Protein AF-A0A2E3QDM9-F1 (afdb_monomer)

Foldseek 3Di:
DDDDDDDDDPDDDDPDPCDPPPPVDLPDPPLDLAADDPVVLVVCVVVVNLLVVLVSSVVSLLSVQCSVPNPLLNVLLVVVCVVVVCPDSPHSDGGGPVRSVVSSVSSVVSSVLVVLLVVLLCVCLPFLVSQCVDVLSLVLLLVCCVVQHPNLVVVLLVLLCCLLVVVDQDQDLVSLVSLLVSVCSVPVVPPDPPDPPDPCCCVRLHSCLVPQCDPVLVVQLVVLSVQLVVCSVDNDSVSNNVSSVSNSVSSNVSSRSSRVSSSVVCVPPPSSSVSSSVVSVVVSVVVVVVVVCVVVVVD

Solvent-accessible surface area (backbone atoms only — not comparable to full-atom values): 16894 Å² total; per-residue (Å²): 141,80,81,88,81,89,81,89,78,84,81,73,83,73,89,74,81,82,66,82,79,79,77,85,76,73,84,65,91,77,53,67,58,69,44,48,57,70,72,59,48,53,50,26,55,76,69,66,45,24,40,66,51,22,55,50,41,48,52,27,39,49,52,33,36,32,72,75,50,34,71,58,23,34,52,31,40,49,57,52,31,53,77,68,55,58,71,48,94,84,29,55,69,72,50,29,54,65,54,53,47,50,50,50,54,50,17,52,51,47,29,52,51,53,51,52,38,51,50,42,40,48,53,56,66,68,42,47,67,56,24,64,74,32,67,66,42,33,50,38,47,50,53,51,38,60,74,66,34,60,61,64,60,54,54,45,50,58,61,48,43,43,46,59,73,58,80,47,73,63,84,47,76,64,46,52,48,50,54,51,49,56,54,43,69,68,54,66,80,64,69,79,78,69,93,79,79,64,91,59,47,84,70,34,59,53,50,43,54,65,63,64,52,42,70,66,58,53,52,54,44,53,53,29,52,51,47,28,53,52,18,68,74,76,43,54,73,64,48,32,42,52,28,45,51,54,34,40,56,45,48,45,52,48,50,50,54,49,28,52,52,49,42,68,69,41,61,80,34,68,66,40,44,52,37,42,50,53,51,27,51,52,51,52,53,50,51,54,51,51,52,51,35,45,78,67,68,75,94

Structure (mmCIF, N/CA/C/O backbone):
data_AF-A0A2E3QDM9-F1
#
_entry.id   AF-A0A2E3QDM9-F1
#
loop_
_atom_site.group_PDB
_atom_site.id
_atom_site.type_symbol
_atom_site.label_atom_id
_atom_site.label_alt_id
_atom_site.label_comp_id
_atom_site.label_asym_id
_atom_site.label_entity_id
_atom_site.label_seq_id
_atom_site.pdbx_PDB_ins_code
_atom_site.Cartn_x
_atom_site.Cartn_y
_atom_site.Cartn_z
_atom_site.occupancy
_atom_site.B_iso_or_equiv
_atom_site.auth_seq_id
_atom_site.auth_comp_id
_atom_site.auth_asym_id
_atom_site.auth_atom_id
_atom_site.pdbx_PDB_model_num
ATOM 1 N N . MET A 1 1 ? -3.296 56.026 27.002 1.00 40.88 1 MET A N 1
ATOM 2 C CA . MET A 1 1 ? -3.094 54.686 26.414 1.00 40.88 1 MET A CA 1
ATOM 3 C C . MET A 1 1 ? -4.195 54.493 25.391 1.00 40.88 1 MET A C 1
ATOM 5 O O . MET A 1 1 ? -5.350 54.401 25.776 1.00 40.88 1 MET A O 1
ATOM 9 N N . VAL A 1 2 ? -3.858 54.633 24.111 1.00 29.55 2 VAL A N 1
ATOM 10 C CA . VAL A 1 2 ? -4.807 54.770 22.997 1.00 29.55 2 VAL A CA 1
ATOM 11 C C . VAL A 1 2 ? -4.660 53.561 22.074 1.00 29.55 2 VAL A C 1
ATOM 13 O O . VAL A 1 2 ? -3.554 53.306 21.617 1.00 29.55 2 VAL A O 1
ATOM 16 N N . GLY A 1 3 ? -5.780 52.872 21.830 1.00 24.97 3 GLY A N 1
ATOM 17 C CA . GLY A 1 3 ? -6.259 52.461 20.500 1.00 24.97 3 GLY A CA 1
ATOM 18 C C . GLY A 1 3 ? -5.593 51.298 19.751 1.00 24.97 3 GLY A C 1
ATOM 19 O O . GLY A 1 3 ? -4.437 51.381 19.358 1.00 24.97 3 GLY A O 1
ATOM 20 N N . GLN A 1 4 ? -6.415 50.281 19.446 1.00 28.30 4 GLN A N 1
ATOM 21 C CA . GLN A 1 4 ? -6.320 49.336 18.311 1.00 28.30 4 GLN A CA 1
ATOM 22 C C . GLN A 1 4 ? -5.993 50.071 16.980 1.00 28.30 4 GLN A C 1
ATOM 24 O O . GLN A 1 4 ? -6.242 51.268 16.881 1.00 28.30 4 GLN A O 1
ATOM 29 N N . VAL A 1 5 ? -5.432 49.464 15.922 1.00 28.66 5 VAL A N 1
ATOM 30 C CA . VAL A 1 5 ? -6.066 48.514 14.977 1.00 28.66 5 VAL A CA 1
ATOM 31 C C . VAL A 1 5 ? -4.984 47.871 14.068 1.00 28.66 5 VAL A C 1
ATOM 33 O O . VAL A 1 5 ? -4.198 48.580 13.457 1.00 28.66 5 VAL A O 1
ATOM 36 N N . ASN A 1 6 ? -5.006 46.533 13.987 1.00 28.91 6 ASN A N 1
ATOM 37 C CA . ASN A 1 6 ? -4.820 45.628 12.830 1.00 28.91 6 ASN A CA 1
ATOM 38 C C . ASN A 1 6 ? -3.683 45.835 11.791 1.00 28.91 6 ASN A C 1
ATOM 40 O O . ASN A 1 6 ? -3.701 46.788 11.020 1.00 28.91 6 ASN A O 1
ATOM 44 N N . ALA A 1 7 ? -2.833 44.810 11.630 1.00 28.14 7 ALA A N 1
ATOM 45 C CA . ALA A 1 7 ? -2.290 44.395 10.329 1.00 28.14 7 ALA A CA 1
ATOM 46 C C . ALA A 1 7 ? -1.854 42.917 10.373 1.00 28.14 7 ALA A C 1
ATOM 48 O O . ALA A 1 7 ? -0.820 42.563 10.938 1.00 28.14 7 ALA A O 1
ATOM 49 N N . ASN A 1 8 ? -2.673 42.066 9.753 1.00 29.08 8 ASN A N 1
ATOM 50 C CA . ASN A 1 8 ? -2.328 40.713 9.330 1.00 29.08 8 ASN A CA 1
ATOM 51 C C . ASN A 1 8 ? -1.064 40.725 8.458 1.00 29.08 8 ASN A C 1
ATOM 53 O O . ASN A 1 8 ? -1.023 41.409 7.438 1.00 29.08 8 ASN A O 1
ATOM 57 N N . GLY A 1 9 ? -0.082 39.902 8.818 1.00 26.56 9 GLY A N 1
ATOM 58 C CA . GLY A 1 9 ? 1.083 39.578 7.997 1.00 26.56 9 GLY A CA 1
ATOM 59 C C . GLY A 1 9 ? 1.253 38.067 7.916 1.00 26.56 9 GLY A C 1
ATOM 60 O O . GLY A 1 9 ? 2.224 37.524 8.434 1.00 26.56 9 GLY A O 1
ATOM 61 N N . VAL A 1 10 ? 0.272 37.380 7.324 1.00 28.83 10 VAL A N 1
ATOM 62 C CA . VAL A 1 10 ? 0.405 35.970 6.943 1.00 28.83 10 VAL A CA 1
ATOM 63 C C . VAL A 1 10 ? 1.426 35.915 5.812 1.00 28.83 10 VAL A C 1
ATOM 65 O O . VAL A 1 10 ? 1.156 36.339 4.691 1.00 28.83 10 VAL A O 1
ATOM 68 N N . ASN A 1 11 ? 2.621 35.437 6.135 1.00 29.09 11 ASN A N 1
ATOM 69 C CA . ASN A 1 11 ? 3.668 35.164 5.167 1.00 29.09 11 ASN A CA 1
ATOM 70 C C . ASN A 1 11 ? 3.272 33.883 4.417 1.00 29.09 11 ASN A C 1
ATOM 72 O O . ASN A 1 11 ? 3.413 32.778 4.938 1.00 29.09 11 ASN A O 1
ATOM 76 N N . ALA A 1 12 ? 2.695 34.034 3.226 1.00 29.27 12 ALA A N 1
ATOM 77 C CA . ALA A 1 12 ? 2.452 32.926 2.314 1.00 29.27 12 ALA A CA 1
ATOM 78 C C . ALA A 1 12 ? 3.804 32.374 1.821 1.00 29.27 12 ALA A C 1
ATOM 80 O O . ALA A 1 12 ? 4.608 33.158 1.309 1.00 29.27 12 ALA A O 1
ATOM 81 N N . PRO A 1 13 ? 4.087 31.061 1.910 1.00 31.17 13 PRO A N 1
ATOM 82 C CA . PRO A 1 13 ? 5.172 30.494 1.133 1.00 31.17 13 PRO A CA 1
ATOM 83 C C . PRO A 1 13 ? 4.745 30.517 -0.334 1.00 31.17 13 PRO A C 1
ATOM 85 O O . PRO A 1 13 ? 3.739 29.923 -0.725 1.00 31.17 13 PRO A O 1
ATOM 88 N N . ALA A 1 14 ? 5.504 31.269 -1.124 1.00 29.17 14 ALA A N 1
ATOM 89 C CA . ALA A 1 14 ? 5.375 31.344 -2.564 1.00 29.17 14 ALA A CA 1
ATOM 90 C C . ALA A 1 14 ? 5.379 29.941 -3.188 1.00 29.17 14 ALA A C 1
ATOM 92 O O . ALA A 1 14 ? 6.187 29.086 -2.825 1.00 29.17 14 ALA A O 1
ATOM 93 N N . LEU A 1 15 ? 4.482 29.756 -4.157 1.00 31.81 15 LEU A N 1
ATOM 94 C CA . LEU A 1 15 ? 4.445 28.656 -5.113 1.00 31.81 15 LEU A CA 1
ATOM 95 C C . LEU A 1 15 ? 5.823 28.491 -5.772 1.00 31.81 15 LEU A C 1
ATOM 97 O O . LEU A 1 15 ? 6.148 29.152 -6.758 1.00 31.81 15 LEU A O 1
ATOM 101 N N . GLY A 1 16 ? 6.638 27.608 -5.203 1.00 25.44 16 GLY A N 1
ATOM 102 C CA . GLY A 1 16 ? 7.842 27.098 -5.832 1.00 25.44 16 GLY A CA 1
ATOM 103 C C . GLY A 1 16 ? 7.437 26.126 -6.929 1.00 25.44 16 GLY A C 1
ATOM 104 O O . GLY A 1 16 ? 7.005 25.011 -6.654 1.00 25.44 16 GLY A O 1
ATOM 105 N N . GLN A 1 17 ? 7.567 26.560 -8.180 1.00 29.53 17 GLN A N 1
ATOM 106 C CA . GLN A 1 17 ? 7.616 25.666 -9.328 1.00 29.53 17 GLN A CA 1
ATOM 107 C C . GLN A 1 17 ? 8.761 24.667 -9.116 1.00 29.53 17 GLN A C 1
ATOM 109 O O . GLN A 1 17 ? 9.927 24.999 -9.334 1.00 29.53 17 GLN A O 1
ATOM 114 N N . ASN A 1 18 ? 8.434 23.436 -8.720 1.00 30.08 18 ASN A N 1
ATOM 115 C CA . ASN A 1 18 ? 9.346 22.304 -8.838 1.00 30.08 18 ASN A CA 1
ATOM 116 C C . ASN A 1 18 ? 9.503 21.983 -10.329 1.00 30.08 18 ASN A C 1
ATOM 118 O O . ASN A 1 18 ? 8.830 21.117 -10.883 1.00 30.08 18 ASN A O 1
ATOM 122 N N . SER A 1 19 ? 10.387 22.725 -10.994 1.00 27.75 19 SER A N 1
ATOM 123 C CA . SER A 1 19 ? 11.010 22.229 -12.217 1.00 27.75 19 SER A CA 1
ATOM 124 C C . SER A 1 19 ? 11.779 20.952 -11.861 1.00 27.75 19 SER A C 1
ATOM 126 O O . SER A 1 19 ? 12.375 20.902 -10.781 1.00 27.75 19 SER A O 1
ATOM 128 N N . PRO A 1 20 ? 11.769 19.913 -12.714 1.00 30.05 20 PRO A N 1
ATOM 129 C CA . PRO A 1 20 ? 12.495 18.684 -12.433 1.00 30.05 20 PRO A CA 1
ATOM 130 C C . PRO A 1 20 ? 13.969 19.020 -12.203 1.00 30.05 20 PRO A C 1
ATOM 132 O O . PRO A 1 20 ? 14.600 19.681 -13.029 1.00 30.05 20 PRO A O 1
ATOM 135 N N . VAL A 1 21 ? 14.483 18.602 -11.047 1.00 31.80 21 VAL A N 1
ATOM 136 C CA . VAL A 1 21 ? 15.882 18.774 -10.665 1.00 31.80 21 VAL A CA 1
ATOM 137 C C . VAL A 1 21 ? 16.736 18.033 -11.690 1.00 31.80 21 VAL A C 1
ATOM 139 O O . VAL A 1 21 ? 16.737 16.803 -11.747 1.00 31.80 21 VAL A O 1
ATOM 142 N N . ASP A 1 22 ? 17.441 18.795 -12.520 1.00 33.22 22 ASP A N 1
ATOM 143 C CA . ASP A 1 22 ? 18.487 18.300 -13.406 1.00 33.22 22 ASP A CA 1
ATOM 144 C C . ASP A 1 22 ? 19.675 17.886 -12.522 1.00 33.22 22 ASP A C 1
ATOM 146 O O . ASP A 1 22 ? 20.564 18.682 -12.213 1.00 33.22 22 ASP A O 1
ATOM 150 N N . ASN A 1 23 ? 19.650 16.649 -12.018 1.00 33.12 23 ASN A N 1
ATOM 151 C CA . ASN A 1 23 ? 20.752 16.056 -11.258 1.00 33.12 23 ASN A CA 1
ATOM 152 C C . ASN A 1 23 ? 21.904 15.701 -12.214 1.00 33.12 23 AS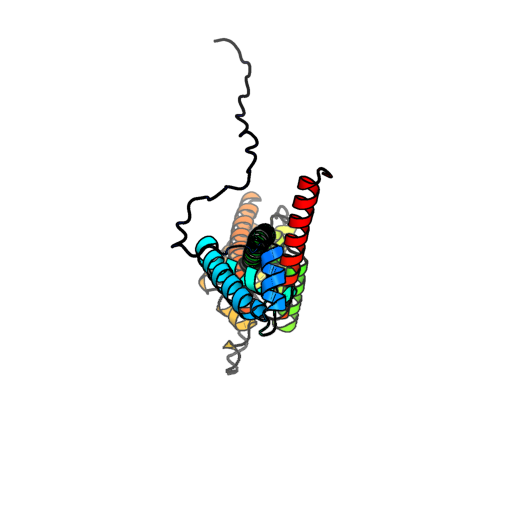N A C 1
ATOM 154 O O . ASN A 1 23 ? 22.224 14.541 -12.463 1.00 33.12 23 ASN A O 1
ATOM 158 N N . GLY A 1 24 ? 22.545 16.729 -12.762 1.00 33.06 24 GLY A N 1
ATOM 159 C CA . GLY A 1 24 ? 23.649 16.625 -13.711 1.00 33.06 24 GLY A CA 1
ATOM 160 C C . GLY A 1 24 ? 25.008 16.266 -13.103 1.00 33.06 24 GLY A C 1
ATOM 161 O O . GLY A 1 24 ? 26.008 16.680 -13.671 1.00 33.06 24 GLY A O 1
ATOM 162 N N . ASN A 1 25 ? 25.087 15.547 -11.974 1.00 35.59 25 ASN A N 1
ATOM 163 C CA . ASN A 1 25 ? 26.373 15.268 -11.307 1.00 35.59 25 ASN A CA 1
ATOM 164 C C . ASN A 1 25 ? 26.489 13.881 -10.637 1.00 35.59 25 ASN A C 1
ATOM 166 O O . ASN A 1 25 ? 27.236 13.716 -9.674 1.00 35.59 25 ASN A O 1
ATOM 170 N N . ALA A 1 26 ? 25.822 12.851 -11.164 1.00 41.66 26 ALA A N 1
ATOM 171 C CA . ALA A 1 26 ? 26.287 11.484 -10.924 1.00 41.66 26 ALA A CA 1
ATOM 172 C C . ALA A 1 26 ? 27.510 11.233 -11.824 1.00 41.66 26 ALA A C 1
ATOM 174 O O . ALA A 1 26 ? 27.392 11.245 -13.052 1.00 41.66 26 ALA A O 1
ATOM 175 N N . GLN A 1 27 ? 28.697 11.056 -11.235 1.00 37.06 27 GLN A N 1
ATOM 176 C CA . GLN A 1 27 ? 29.892 10.617 -11.961 1.00 37.06 27 GLN A CA 1
ATOM 177 C C . GLN A 1 27 ? 29.623 9.230 -12.565 1.00 37.06 27 GLN A C 1
ATOM 179 O O . GLN A 1 27 ? 29.787 8.207 -11.913 1.00 37.06 27 GLN A O 1
ATOM 184 N N . ASN A 1 28 ? 29.181 9.194 -13.823 1.00 46.12 28 ASN A N 1
ATOM 185 C CA . ASN A 1 28 ? 29.247 7.994 -14.648 1.00 46.12 28 ASN A CA 1
ATOM 186 C C . ASN A 1 28 ? 30.730 7.715 -14.918 1.00 46.12 28 ASN A C 1
ATOM 188 O O . ASN A 1 28 ? 31.380 8.533 -15.571 1.00 46.12 28 ASN A O 1
ATOM 192 N N . ASP A 1 29 ? 31.245 6.565 -14.479 1.00 46.66 29 ASP A N 1
ATOM 193 C CA . ASP A 1 29 ? 32.607 6.063 -14.745 1.00 46.66 29 ASP A CA 1
ATOM 194 C C . ASP A 1 29 ? 32.846 5.726 -16.240 1.00 46.66 29 ASP A C 1
ATOM 196 O O . ASP A 1 29 ? 33.307 4.652 -16.618 1.00 46.66 29 ASP A O 1
ATOM 200 N N . GLY A 1 30 ? 32.488 6.635 -17.150 1.00 49.31 30 GLY A N 1
ATOM 201 C CA . GLY A 1 30 ? 32.723 6.534 -18.590 1.00 49.31 30 GLY A CA 1
ATOM 202 C C . GLY A 1 30 ? 31.745 5.649 -19.373 1.00 49.31 30 GLY A C 1
ATOM 203 O O . GLY A 1 30 ? 31.789 5.665 -20.607 1.00 49.31 30 GLY A O 1
ATOM 204 N N . ILE A 1 31 ? 30.832 4.920 -18.721 1.00 58.00 31 ILE A N 1
ATOM 205 C CA . ILE A 1 31 ? 29.841 4.074 -19.407 1.00 58.00 31 ILE A CA 1
ATOM 206 C C . ILE A 1 31 ? 28.621 4.917 -19.800 1.00 58.00 31 ILE A C 1
ATOM 208 O O . ILE A 1 31 ? 27.646 5.026 -19.066 1.00 58.00 31 ILE A O 1
ATOM 212 N N . ILE A 1 32 ? 28.685 5.535 -20.981 1.00 71.75 32 ILE A N 1
ATOM 213 C CA . ILE A 1 32 ? 27.566 6.280 -21.574 1.00 71.75 32 ILE A CA 1
ATOM 214 C C . ILE A 1 32 ? 26.995 5.463 -22.732 1.00 71.75 32 ILE A C 1
ATOM 216 O O . ILE A 1 32 ? 27.704 5.163 -23.699 1.00 71.75 32 ILE A O 1
ATOM 220 N N . ALA A 1 33 ? 25.701 5.149 -22.680 1.00 76.62 33 ALA A N 1
ATOM 221 C CA . ALA A 1 33 ? 24.991 4.569 -23.810 1.00 76.62 33 ALA A CA 1
ATOM 222 C C . ALA A 1 33 ? 24.957 5.580 -24.968 1.00 76.62 33 ALA A C 1
ATOM 224 O O . ALA A 1 33 ? 24.291 6.616 -24.911 1.00 76.62 33 ALA A O 1
ATOM 225 N N . LYS A 1 34 ? 25.717 5.299 -26.033 1.00 83.44 34 LYS A N 1
ATOM 226 C CA . LYS A 1 34 ? 25.802 6.165 -27.214 1.00 83.44 34 LYS A CA 1
ATOM 227 C C . LYS A 1 34 ? 24.805 5.726 -28.276 1.00 83.44 34 LYS A C 1
ATOM 229 O O . LYS A 1 34 ? 24.763 4.561 -28.673 1.00 83.44 34 LYS A O 1
ATOM 234 N N . GLY A 1 35 ? 24.035 6.690 -28.766 1.00 82.75 35 GLY A N 1
ATOM 235 C CA . GLY A 1 35 ? 23.125 6.491 -29.881 1.00 82.75 35 GLY A CA 1
ATOM 236 C C . GLY A 1 35 ? 23.852 6.365 -31.216 1.00 82.75 35 GLY A C 1
ATOM 237 O O . GLY A 1 35 ? 24.987 6.819 -31.381 1.00 82.75 35 GLY A O 1
ATOM 238 N N . ILE A 1 36 ? 23.176 5.765 -32.191 1.00 86.62 36 ILE A N 1
ATOM 239 C CA . ILE A 1 36 ? 23.700 5.540 -33.538 1.00 86.62 36 ILE A CA 1
ATOM 240 C C . ILE A 1 36 ? 22.876 6.340 -34.548 1.00 86.62 36 ILE A C 1
ATOM 242 O O . ILE A 1 36 ? 21.646 6.273 -34.564 1.00 86.62 36 ILE A O 1
ATOM 246 N N . GLY A 1 37 ? 23.564 7.101 -35.403 1.00 85.12 37 GLY A N 1
A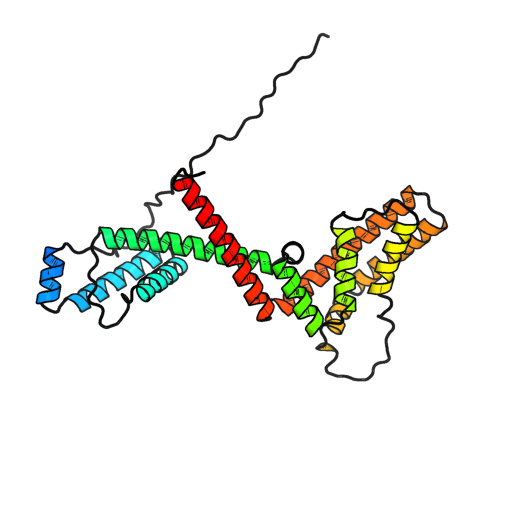TOM 247 C CA . GLY A 1 37 ? 22.945 7.846 -36.500 1.00 85.12 37 GLY A CA 1
ATOM 248 C C . GLY A 1 37 ? 22.417 6.933 -37.612 1.00 85.12 37 GLY A C 1
ATOM 249 O O . GLY A 1 37 ? 22.916 5.827 -37.814 1.00 85.12 37 GLY A O 1
ATOM 250 N N . VAL A 1 38 ? 21.430 7.418 -38.369 1.00 84.12 38 VAL A N 1
ATOM 251 C CA . VAL A 1 38 ? 20.659 6.633 -39.355 1.00 84.12 38 VAL A CA 1
ATOM 252 C C . VAL A 1 38 ? 21.544 5.902 -40.374 1.00 84.12 38 VAL A C 1
ATOM 254 O O . VAL A 1 38 ? 21.375 4.703 -40.572 1.00 84.12 38 VAL A O 1
ATOM 257 N N . MET A 1 39 ? 22.548 6.571 -40.951 1.00 83.25 39 MET A N 1
ATOM 258 C CA . MET A 1 39 ? 23.449 5.953 -41.940 1.00 83.25 39 MET A CA 1
ATOM 259 C C . MET A 1 39 ? 24.241 4.772 -41.361 1.00 83.25 39 MET A C 1
ATOM 261 O O . MET A 1 39 ? 24.382 3.732 -42.001 1.00 83.25 39 MET A O 1
ATOM 265 N N . LYS A 1 40 ? 24.709 4.896 -40.113 1.00 86.62 40 LYS A N 1
ATOM 266 C CA . LYS A 1 40 ? 25.415 3.812 -39.420 1.00 86.62 40 LYS A CA 1
ATOM 267 C C . LYS A 1 40 ? 24.457 2.682 -39.036 1.00 86.62 40 LYS A C 1
ATOM 269 O O . LYS A 1 40 ? 24.859 1.526 -39.107 1.00 86.62 40 LYS A O 1
ATOM 274 N N . LYS A 1 41 ? 23.193 2.982 -38.702 1.00 87.38 41 LYS A N 1
ATOM 275 C CA . LYS A 1 41 ? 22.172 1.943 -38.482 1.00 87.38 41 LYS A CA 1
ATOM 276 C C . LYS A 1 41 ? 21.969 1.095 -39.739 1.00 87.38 41 LYS A C 1
ATOM 278 O O . LYS A 1 41 ? 22.006 -0.126 -39.638 1.00 87.38 41 LYS A O 1
ATOM 283 N N . ILE A 1 42 ? 21.811 1.728 -40.904 1.00 84.38 42 ILE A N 1
ATOM 284 C CA . ILE A 1 42 ? 21.627 1.031 -42.190 1.00 84.38 42 ILE A CA 1
ATOM 285 C C . ILE A 1 42 ? 22.839 0.144 -42.496 1.00 84.38 42 ILE A C 1
ATOM 287 O O . ILE A 1 42 ? 22.680 -1.042 -42.769 1.00 84.38 42 ILE A O 1
ATOM 291 N N . PHE A 1 43 ? 24.052 0.688 -42.369 1.00 89.62 43 PHE A N 1
ATOM 292 C CA . PHE A 1 43 ? 25.279 -0.080 -42.584 1.00 89.62 43 PHE A CA 1
ATOM 293 C C . PHE A 1 43 ? 25.383 -1.308 -41.664 1.00 89.62 43 PHE A C 1
ATOM 295 O O . PHE A 1 43 ? 25.761 -2.389 -42.112 1.00 89.62 43 PHE A O 1
ATOM 302 N N . LEU A 1 44 ? 25.030 -1.172 -40.383 1.00 90.06 44 LEU A N 1
ATOM 303 C CA . LEU A 1 44 ? 25.083 -2.275 -39.417 1.00 90.06 44 LEU A CA 1
ATOM 304 C C . LEU A 1 44 ? 24.056 -3.374 -39.707 1.00 90.06 44 LEU A C 1
ATOM 306 O O . LEU A 1 44 ? 24.371 -4.546 -39.520 1.00 90.06 44 LEU A O 1
ATOM 310 N N . HIS A 1 45 ? 22.874 -3.016 -40.211 1.00 87.25 45 HIS A N 1
ATOM 311 C CA . HIS A 1 45 ? 21.890 -4.004 -40.659 1.00 87.25 45 HIS A CA 1
ATOM 312 C C . HIS A 1 45 ? 22.378 -4.752 -41.904 1.00 87.25 45 HIS A C 1
ATOM 314 O O . HIS A 1 45 ? 22.348 -5.976 -41.925 1.00 87.25 45 HIS A O 1
ATOM 320 N N . ILE A 1 46 ? 22.901 -4.038 -42.908 1.00 88.81 46 ILE A N 1
ATOM 321 C CA . ILE A 1 46 ? 23.407 -4.654 -44.149 1.00 88.81 46 ILE A CA 1
ATOM 322 C C . ILE A 1 46 ? 24.618 -5.557 -43.876 1.00 88.81 46 ILE A C 1
ATOM 324 O O . ILE A 1 46 ? 24.761 -6.608 -44.489 1.00 88.81 46 ILE A O 1
ATOM 328 N N . SER A 1 47 ? 25.493 -5.159 -42.950 1.00 90.56 47 SER A N 1
ATOM 329 C CA . SER A 1 47 ? 26.695 -5.926 -42.595 1.00 90.56 47 SER A CA 1
ATOM 330 C C . SER 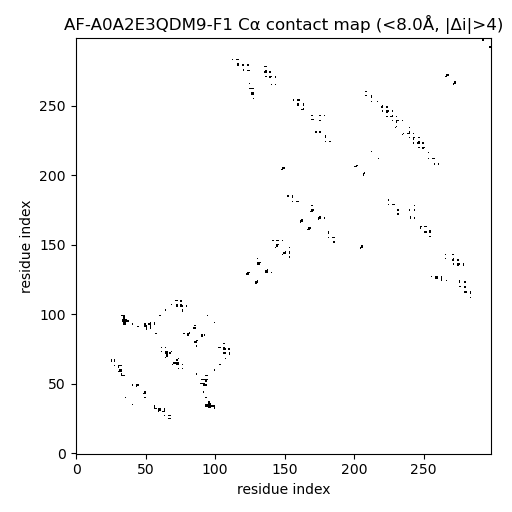A 1 47 ? 26.449 -7.066 -41.600 1.00 90.56 47 SER A C 1
ATOM 332 O O . SER A 1 47 ? 27.406 -7.748 -41.241 1.00 90.56 47 SER A O 1
ATOM 334 N N . GLY A 1 48 ? 25.212 -7.262 -41.126 1.00 88.88 48 GLY A N 1
ATOM 335 C CA . GLY A 1 48 ? 24.867 -8.303 -40.151 1.00 88.88 48 GLY A CA 1
ATOM 336 C C . GLY A 1 48 ? 25.374 -8.051 -38.724 1.00 88.88 48 GLY A C 1
ATOM 337 O O . GLY A 1 48 ? 25.238 -8.914 -37.870 1.00 88.88 48 GLY A O 1
ATOM 338 N N . LYS A 1 49 ? 25.933 -6.868 -38.435 1.00 89.94 49 LYS A N 1
ATOM 339 C CA . LYS A 1 49 ? 26.503 -6.507 -37.119 1.00 89.94 49 LYS A CA 1
ATOM 340 C C . LYS A 1 49 ? 25.506 -5.827 -36.176 1.00 89.94 49 LYS A C 1
ATOM 342 O O . LYS A 1 49 ? 25.893 -5.314 -35.128 1.00 89.94 49 LYS A O 1
ATOM 347 N N . ALA A 1 50 ? 24.236 -5.734 -36.567 1.00 87.19 50 ALA A N 1
ATOM 348 C CA . ALA A 1 50 ? 23.225 -5.015 -35.797 1.00 87.19 50 ALA A CA 1
ATOM 349 C C . ALA A 1 50 ? 22.961 -5.657 -34.424 1.00 87.19 50 ALA A C 1
ATOM 351 O O . ALA A 1 50 ? 22.830 -4.917 -33.454 1.00 87.19 50 ALA A O 1
ATOM 352 N N . ALA A 1 51 ? 22.947 -6.990 -34.332 1.00 88.12 51 ALA A N 1
ATOM 353 C CA . ALA A 1 51 ? 22.722 -7.713 -33.077 1.00 88.12 51 ALA A CA 1
ATOM 354 C C . ALA A 1 51 ? 23.844 -7.461 -32.050 1.00 88.12 51 ALA A C 1
ATOM 356 O O . ALA A 1 51 ? 23.569 -7.038 -30.930 1.00 88.12 51 ALA A O 1
ATOM 357 N N . ASP A 1 52 ? 25.114 -7.593 -32.453 1.00 88.00 52 ASP A N 1
ATOM 358 C CA . ASP A 1 52 ? 26.267 -7.340 -31.570 1.00 88.00 52 ASP A CA 1
ATOM 359 C C . ASP A 1 52 ? 26.260 -5.911 -31.011 1.00 88.00 52 ASP A C 1
ATOM 361 O O . ASP A 1 52 ? 26.507 -5.663 -29.828 1.00 88.00 52 ASP A O 1
ATOM 365 N N . VAL A 1 53 ? 25.959 -4.941 -31.878 1.00 89.25 53 VAL A N 1
ATOM 366 C CA . VAL A 1 53 ? 25.925 -3.530 -31.491 1.00 89.25 53 VAL A CA 1
ATOM 367 C C . VAL A 1 53 ? 24.706 -3.221 -30.624 1.00 89.25 53 VAL A C 1
ATOM 369 O O . VAL A 1 53 ? 24.824 -2.431 -29.688 1.00 89.25 53 VAL A O 1
ATOM 372 N N . HIS A 1 54 ? 23.560 -3.847 -30.891 1.00 90.94 54 HIS A N 1
ATOM 373 C CA . HIS A 1 54 ? 22.379 -3.772 -30.032 1.00 90.94 54 HIS A CA 1
ATOM 374 C C . HIS A 1 54 ? 22.682 -4.289 -28.622 1.00 90.94 54 HIS A C 1
ATOM 376 O O . HIS A 1 54 ? 22.477 -3.561 -27.649 1.00 90.94 54 HIS A O 1
ATOM 382 N N . ALA A 1 55 ? 23.273 -5.482 -28.507 1.00 88.88 55 ALA A N 1
ATOM 383 C CA . ALA A 1 55 ? 23.673 -6.067 -27.229 1.00 88.88 55 ALA A CA 1
ATOM 384 C C . ALA A 1 55 ? 24.617 -5.134 -26.450 1.00 88.88 55 ALA A C 1
ATOM 386 O O . ALA A 1 55 ? 24.432 -4.899 -25.253 1.00 88.88 55 ALA A O 1
ATOM 387 N N . GLN A 1 56 ? 25.578 -4.513 -27.141 1.00 89.81 56 GLN A N 1
ATOM 388 C CA . GLN A 1 56 ? 26.471 -3.531 -26.530 1.00 89.81 56 GLN A CA 1
ATOM 389 C C . GLN A 1 56 ? 25.737 -2.251 -26.087 1.00 89.81 56 GLN A C 1
ATOM 391 O O . GLN A 1 56 ? 26.006 -1.737 -24.998 1.00 89.81 56 GLN A O 1
ATOM 396 N N . GLN A 1 57 ? 24.809 -1.722 -26.897 1.00 91.00 57 GLN A N 1
ATOM 397 C CA . GLN A 1 57 ? 23.997 -0.557 -26.523 1.00 91.00 57 GLN A CA 1
ATOM 398 C C . GLN A 1 57 ? 23.146 -0.846 -25.284 1.00 91.00 57 GLN A C 1
ATOM 400 O O . GLN A 1 57 ? 23.114 -0.012 -24.379 1.00 91.00 57 GLN A O 1
ATOM 405 N N . LEU A 1 58 ? 22.513 -2.020 -25.212 1.00 91.62 58 LEU A N 1
ATOM 406 C CA . LEU A 1 58 ? 21.736 -2.434 -24.046 1.00 91.62 58 LEU A CA 1
ATOM 407 C C . LEU A 1 58 ? 22.605 -2.635 -22.810 1.00 91.62 58 LEU A C 1
ATOM 409 O O . LEU A 1 58 ? 22.227 -2.172 -21.740 1.00 91.62 58 LEU A O 1
ATOM 413 N N . SER A 1 59 ? 23.769 -3.275 -22.940 1.00 91.06 59 SER A N 1
ATOM 414 C CA . SER A 1 59 ? 24.701 -3.448 -21.821 1.00 91.06 59 SER A CA 1
ATOM 415 C C . SER A 1 59 ? 25.111 -2.097 -21.231 1.00 91.06 59 SER A C 1
ATOM 417 O O . SER A 1 59 ? 25.051 -1.899 -20.018 1.00 91.06 59 SER A O 1
ATOM 419 N N . ASN A 1 60 ? 25.463 -1.136 -22.090 1.00 90.75 60 ASN A N 1
ATOM 420 C CA . ASN A 1 60 ? 25.831 0.210 -21.657 1.00 90.75 60 ASN A CA 1
ATOM 421 C C . ASN A 1 60 ? 24.640 0.967 -21.061 1.00 90.75 60 ASN A C 1
ATOM 423 O O . ASN A 1 60 ? 24.806 1.655 -20.060 1.00 90.75 60 ASN A O 1
ATOM 427 N N . LEU A 1 61 ? 23.444 0.836 -21.644 1.00 91.06 61 LEU A N 1
ATOM 428 C CA . LEU A 1 61 ? 22.232 1.474 -21.129 1.00 91.06 61 LEU A CA 1
ATOM 429 C C . LEU A 1 61 ? 21.846 0.915 -19.758 1.00 91.06 61 LEU A C 1
ATOM 431 O O . LEU A 1 61 ? 21.574 1.695 -18.854 1.00 91.06 61 LEU A O 1
ATOM 435 N N . LYS A 1 62 ? 21.876 -0.409 -19.577 1.00 92.38 62 LYS A N 1
ATOM 436 C CA . LYS A 1 62 ? 21.615 -1.068 -18.291 1.00 92.38 62 LYS A CA 1
ATOM 437 C C . LYS A 1 62 ? 22.619 -0.627 -17.227 1.00 92.38 62 LYS A C 1
ATOM 439 O O . LYS A 1 62 ? 22.210 -0.286 -16.124 1.00 92.38 62 LYS A O 1
ATOM 444 N N . ALA A 1 63 ? 23.911 -0.586 -17.560 1.00 90.19 63 ALA A N 1
ATOM 445 C CA . ALA A 1 63 ? 24.948 -0.110 -16.647 1.00 90.19 63 ALA A CA 1
ATOM 446 C C . ALA A 1 63 ? 24.755 1.369 -16.278 1.00 90.19 63 ALA A C 1
ATOM 448 O O . ALA A 1 63 ? 24.801 1.722 -15.105 1.00 90.19 63 ALA A O 1
ATOM 449 N N . GLN A 1 64 ? 24.466 2.218 -17.265 1.00 90.56 64 GLN A N 1
ATOM 450 C CA . GLN A 1 64 ? 24.210 3.636 -17.040 1.00 90.56 64 GLN A CA 1
ATOM 451 C C . GLN A 1 64 ? 22.970 3.861 -16.164 1.00 90.56 64 GLN A C 1
ATOM 453 O O . GLN A 1 64 ? 23.029 4.609 -15.196 1.00 90.56 64 GLN A O 1
ATOM 458 N N . VAL A 1 65 ? 21.856 3.190 -16.465 1.00 90.62 65 VAL A N 1
ATOM 459 C CA . VAL A 1 65 ? 20.624 3.279 -15.670 1.00 90.62 65 VAL A CA 1
ATOM 460 C C . VAL A 1 65 ? 20.841 2.758 -14.253 1.00 90.62 65 VAL A C 1
ATOM 462 O O . VAL A 1 65 ? 20.378 3.390 -13.312 1.00 90.62 65 VAL A O 1
ATOM 465 N N . ARG A 1 66 ? 21.580 1.659 -14.074 1.00 91.31 66 ARG A N 1
ATOM 466 C CA . ARG A 1 66 ? 21.947 1.161 -12.743 1.00 91.31 66 ARG A CA 1
ATOM 467 C C . ARG A 1 66 ? 22.759 2.196 -11.960 1.00 91.31 66 ARG A C 1
ATOM 469 O O . ARG A 1 66 ? 22.483 2.404 -10.786 1.00 91.31 66 ARG A O 1
ATOM 476 N N . ASN A 1 67 ? 23.724 2.856 -12.597 1.00 88.88 67 ASN A N 1
ATOM 477 C CA . ASN A 1 67 ? 24.545 3.873 -11.939 1.00 88.88 67 ASN A CA 1
ATOM 478 C C . ASN A 1 67 ? 23.742 5.136 -11.585 1.00 88.88 67 ASN A C 1
ATOM 480 O O . ASN A 1 67 ? 23.935 5.706 -10.517 1.00 88.88 67 ASN A O 1
ATOM 484 N N . GLU A 1 68 ? 22.842 5.576 -12.469 1.00 89.50 68 GLU A N 1
ATOM 485 C CA . GLU A 1 68 ? 22.066 6.813 -12.295 1.00 89.50 68 GLU A CA 1
ATOM 486 C C . GLU A 1 68 ? 20.829 6.630 -11.398 1.00 89.50 68 GLU A C 1
ATOM 488 O O . GLU A 1 68 ? 20.438 7.551 -10.686 1.00 89.50 68 GLU A O 1
ATOM 493 N N . MET A 1 69 ? 20.188 5.460 -11.446 1.00 88.44 69 MET A N 1
ATOM 494 C CA . MET A 1 69 ? 18.862 5.210 -10.862 1.00 88.44 69 MET A CA 1
ATOM 495 C C . MET A 1 69 ? 18.801 3.956 -9.969 1.00 88.44 69 MET A C 1
ATOM 497 O O . MET A 1 69 ? 17.728 3.619 -9.461 1.00 88.44 69 MET A O 1
ATOM 501 N N . GLY A 1 70 ? 19.920 3.257 -9.764 1.00 91.19 70 GLY A N 1
ATOM 502 C CA . GLY A 1 70 ? 19.999 2.049 -8.941 1.00 91.19 70 GLY A CA 1
ATOM 503 C C . GLY A 1 70 ? 19.286 0.832 -9.541 1.00 91.19 70 GLY A C 1
ATOM 504 O O . GLY A 1 70 ? 18.868 0.818 -10.702 1.00 91.19 70 GLY A O 1
ATOM 505 N N . GLU A 1 71 ? 19.114 -0.207 -8.721 1.00 91.19 71 GLU A N 1
ATOM 506 C CA . GLU A 1 71 ? 18.433 -1.449 -9.123 1.00 91.19 71 GLU A CA 1
ATOM 507 C C . GLU A 1 71 ? 16.948 -1.229 -9.458 1.00 91.19 71 GLU A C 1
ATOM 509 O O . GLU A 1 71 ? 16.425 -1.866 -10.370 1.00 91.19 71 GLU A O 1
ATOM 514 N N . GLY A 1 72 ? 16.282 -0.267 -8.804 1.00 87.25 72 GLY A N 1
ATOM 515 C CA . GLY A 1 72 ? 14.906 0.114 -9.144 1.00 87.25 72 GLY A CA 1
ATOM 516 C C . GLY A 1 72 ? 14.787 0.663 -10.570 1.00 87.25 72 GLY A C 1
ATOM 517 O O . GLY A 1 72 ? 13.896 0.270 -11.321 1.00 87.25 72 GLY A O 1
ATOM 518 N N . GLY A 1 73 ? 15.738 1.505 -10.992 1.00 89.81 73 GLY A N 1
ATOM 519 C CA . GLY A 1 73 ? 15.803 1.983 -12.374 1.00 89.81 73 GLY A CA 1
ATOM 520 C C . GLY A 1 73 ? 16.084 0.862 -13.371 1.00 89.81 73 GLY A C 1
ATOM 521 O O . GLY A 1 73 ? 15.498 0.833 -14.453 1.00 89.81 73 GLY A O 1
ATOM 522 N N . LEU A 1 74 ? 16.939 -0.097 -13.010 1.00 93.31 74 LEU A N 1
ATOM 523 C CA . LEU A 1 74 ? 17.230 -1.241 -13.870 1.00 93.31 74 LEU A CA 1
ATOM 524 C C . LEU A 1 74 ? 16.011 -2.157 -14.054 1.00 93.31 74 LEU A C 1
ATOM 526 O O . LEU A 1 74 ? 15.769 -2.629 -15.168 1.00 93.31 74 LEU A O 1
ATOM 530 N N . ALA A 1 75 ? 15.236 -2.391 -12.994 1.00 92.12 75 ALA A N 1
ATOM 531 C CA . ALA A 1 75 ? 13.990 -3.147 -13.068 1.00 92.12 75 ALA A CA 1
ATOM 532 C C . ALA A 1 75 ? 12.967 -2.449 -13.983 1.00 92.12 75 ALA A C 1
ATOM 534 O O . ALA A 1 75 ? 12.420 -3.078 -14.893 1.00 92.12 75 ALA A O 1
ATOM 535 N N . ALA A 1 76 ? 12.789 -1.132 -13.823 1.00 91.56 76 ALA A N 1
ATOM 536 C CA . ALA A 1 76 ? 11.920 -0.321 -14.677 1.00 91.56 76 ALA A CA 1
ATOM 537 C C . ALA A 1 76 ? 12.363 -0.333 -16.154 1.00 91.56 76 ALA A C 1
ATOM 539 O O . ALA A 1 76 ? 11.535 -0.495 -17.059 1.00 91.56 76 ALA A O 1
ATOM 540 N N . LEU A 1 77 ? 13.672 -0.230 -16.415 1.00 93.19 77 LEU A N 1
ATOM 541 C CA . LEU A 1 77 ? 14.224 -0.333 -17.767 1.00 93.19 77 LEU A CA 1
ATOM 542 C C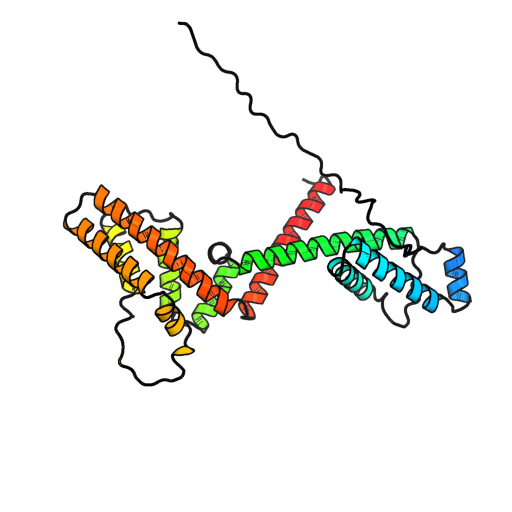 . LEU A 1 77 ? 13.951 -1.716 -18.358 1.00 93.19 77 LEU A C 1
ATOM 544 O O . LEU A 1 77 ? 13.526 -1.814 -19.504 1.00 93.19 77 LEU A O 1
ATOM 548 N N . SER A 1 78 ? 14.175 -2.779 -17.586 1.00 92.81 78 SER A N 1
ATOM 549 C CA . SER A 1 78 ? 13.981 -4.156 -18.053 1.00 92.81 78 SER A CA 1
ATOM 550 C C . SER A 1 78 ? 12.523 -4.402 -18.448 1.00 92.81 78 SER A C 1
ATOM 552 O O . SER A 1 78 ? 12.273 -4.849 -19.561 1.00 92.81 78 SER A O 1
ATOM 554 N N . LYS A 1 79 ? 11.563 -3.960 -17.626 1.00 90.12 79 LYS A N 1
ATOM 555 C CA . LYS A 1 79 ? 10.120 -4.004 -17.931 1.00 90.12 79 LYS A CA 1
ATOM 556 C C . LYS A 1 79 ? 9.758 -3.233 -19.205 1.00 90.12 79 LYS A C 1
ATOM 558 O O . LYS A 1 79 ? 8.870 -3.634 -19.955 1.00 90.12 79 LYS A O 1
ATOM 563 N N . THR A 1 80 ? 10.437 -2.114 -19.458 1.00 89.94 80 THR A N 1
ATOM 564 C CA . THR A 1 80 ? 10.246 -1.313 -20.677 1.00 89.94 80 THR A CA 1
ATOM 565 C C . THR A 1 80 ? 10.789 -2.043 -21.903 1.00 89.94 80 THR A C 1
ATOM 567 O O . THR A 1 80 ? 10.106 -2.136 -22.921 1.00 89.94 80 THR A O 1
ATOM 570 N N . LEU A 1 81 ? 11.998 -2.603 -21.807 1.00 92.31 81 LEU A N 1
ATOM 571 C CA . LEU A 1 81 ? 12.615 -3.365 -22.893 1.00 92.31 81 LEU A CA 1
ATOM 572 C C . LEU A 1 81 ? 11.808 -4.622 -23.236 1.00 92.31 81 LEU A C 1
ATOM 574 O O . LEU A 1 81 ? 11.567 -4.864 -24.417 1.00 92.31 81 LEU A O 1
ATOM 578 N N . GLU A 1 82 ? 11.347 -5.361 -22.228 1.00 90.00 82 GLU A N 1
ATOM 579 C CA . GLU A 1 82 ? 10.523 -6.564 -22.379 1.00 90.00 82 GLU A CA 1
ATOM 580 C C . GLU A 1 82 ? 9.188 -6.246 -23.069 1.00 90.00 82 GLU A C 1
ATOM 582 O O . GLU A 1 82 ? 8.817 -6.906 -24.039 1.00 90.00 82 GLU A O 1
ATOM 587 N N . ARG A 1 83 ? 8.499 -5.170 -22.651 1.00 87.31 83 ARG A N 1
ATOM 588 C CA . ARG A 1 83 ? 7.240 -4.710 -23.274 1.00 87.31 83 ARG A CA 1
ATOM 589 C C . ARG A 1 83 ? 7.396 -4.429 -24.768 1.00 87.31 83 ARG A C 1
ATOM 591 O O . ARG A 1 83 ? 6.460 -4.625 -25.538 1.00 87.31 83 ARG A O 1
ATOM 598 N N . HIS A 1 84 ? 8.560 -3.933 -25.169 1.00 87.56 84 HIS A N 1
ATOM 599 C CA . HIS A 1 84 ? 8.872 -3.657 -26.566 1.00 87.56 84 HIS A CA 1
ATOM 600 C C . HIS A 1 84 ? 9.545 -4.832 -27.291 1.00 87.56 84 HIS A C 1
ATOM 602 O O . HIS A 1 84 ? 9.840 -4.708 -28.481 1.00 87.56 84 HIS A O 1
ATOM 608 N N . HIS A 1 85 ? 9.784 -5.952 -26.601 1.00 89.25 85 HIS A N 1
ATOM 609 C CA . HIS A 1 85 ? 10.550 -7.103 -27.085 1.00 89.25 85 HIS A CA 1
ATOM 610 C C . HIS A 1 85 ? 11.948 -6.721 -27.592 1.00 89.25 85 HIS A C 1
ATOM 612 O O . HIS A 1 85 ? 12.463 -7.275 -28.563 1.00 89.25 85 HIS A O 1
ATOM 618 N N . TRP A 1 86 ? 12.563 -5.720 -26.962 1.00 91.50 86 TRP A N 1
ATOM 619 C CA . TRP A 1 86 ? 13.882 -5.224 -27.343 1.00 91.50 86 TRP A CA 1
ATOM 620 C C . TRP A 1 86 ? 15.021 -5.928 -26.614 1.00 91.50 86 TRP A C 1
ATOM 622 O O . TRP A 1 86 ? 16.160 -5.768 -27.041 1.00 91.50 86 TRP A O 1
ATOM 632 N N . ASP A 1 87 ? 14.752 -6.702 -25.565 1.00 87.88 87 ASP A N 1
ATOM 633 C CA . ASP A 1 87 ? 15.748 -7.470 -24.808 1.00 87.88 87 ASP A CA 1
ATOM 634 C C . ASP A 1 87 ? 15.963 -8.911 -25.303 1.00 87.88 87 ASP A C 1
ATOM 636 O O . ASP A 1 87 ? 16.828 -9.600 -24.766 1.00 87.88 87 ASP A O 1
ATOM 640 N N . GLY A 1 88 ? 15.225 -9.351 -26.327 1.00 82.50 88 GLY A N 1
ATOM 641 C CA . GLY A 1 88 ? 15.373 -10.686 -26.908 1.00 82.50 88 GLY A CA 1
ATOM 642 C C . GLY A 1 88 ? 16.734 -10.912 -27.574 1.00 82.50 88 GLY A C 1
ATOM 643 O O . GLY A 1 88 ? 17.334 -9.979 -28.116 1.00 82.50 88 GLY A O 1
ATOM 644 N N . GLU A 1 89 ? 17.192 -12.167 -27.575 1.00 78.19 89 GLU A N 1
ATOM 645 C CA . GLU A 1 89 ? 18.495 -12.583 -28.127 1.00 78.19 89 GLU A CA 1
ATOM 646 C C . GLU A 1 89 ? 18.648 -12.254 -29.624 1.00 78.19 89 GLU A C 1
ATOM 648 O O . GLU A 1 89 ? 19.739 -11.906 -30.070 1.00 78.19 89 GLU A O 1
ATOM 653 N N . ASP A 1 90 ? 17.540 -12.255 -30.373 1.00 82.06 90 ASP A N 1
ATOM 654 C CA . ASP A 1 90 ? 17.507 -11.951 -31.810 1.00 82.06 90 ASP A CA 1
ATOM 655 C C . ASP A 1 90 ? 17.222 -10.471 -32.127 1.00 82.06 90 ASP A C 1
ATOM 657 O O . ASP A 1 90 ? 17.031 -10.087 -33.286 1.00 82.06 90 ASP A O 1
ATOM 661 N N . SER A 1 91 ? 17.152 -9.605 -31.113 1.00 85.62 91 SER A N 1
ATOM 662 C CA . SER A 1 91 ? 16.823 -8.197 -31.326 1.00 85.62 91 SER A CA 1
ATOM 663 C C . SER A 1 91 ? 17.948 -7.472 -32.071 1.00 85.62 91 SER A C 1
ATOM 665 O O . SER A 1 91 ? 19.100 -7.423 -31.644 1.00 85.62 91 SER A O 1
ATOM 667 N N . THR A 1 92 ? 17.602 -6.831 -33.188 1.00 89.31 92 THR A N 1
ATOM 668 C CA . THR A 1 92 ? 18.517 -5.973 -33.963 1.00 89.31 92 THR A CA 1
ATOM 669 C C . THR A 1 92 ? 18.222 -4.485 -33.759 1.00 89.31 92 THR A C 1
ATOM 671 O O . THR A 1 92 ? 18.591 -3.643 -34.586 1.00 89.31 92 THR A O 1
ATOM 674 N N . LYS A 1 93 ? 17.505 -4.130 -32.684 1.00 91.50 93 LYS A N 1
ATOM 675 C CA . LYS A 1 93 ? 17.008 -2.769 -32.457 1.00 91.50 93 LYS A CA 1
ATOM 676 C C . LYS A 1 93 ? 18.144 -1.790 -32.142 1.00 91.50 93 LYS A C 1
ATOM 678 O O . LYS A 1 93 ? 18.516 -1.558 -31.007 1.00 91.50 93 LYS A O 1
ATOM 683 N N . LEU A 1 94 ? 18.626 -1.071 -33.148 1.00 91.25 94 LEU A N 1
ATOM 684 C CA . LEU A 1 94 ? 19.607 -0.006 -32.914 1.00 91.25 94 LEU A CA 1
ATOM 685 C C . LEU A 1 94 ? 18.935 1.282 -32.423 1.00 91.25 94 LEU A C 1
ATOM 687 O O . LEU A 1 94 ? 18.039 1.816 -33.091 1.00 91.25 94 LEU A O 1
ATOM 691 N N . PHE A 1 95 ? 19.424 1.838 -31.314 1.00 91.88 95 PHE A N 1
ATOM 692 C CA . PHE A 1 95 ? 18.898 3.069 -30.717 1.00 91.88 95 PHE A CA 1
ATOM 693 C C . PHE A 1 95 ? 19.667 4.309 -31.182 1.00 91.88 95 PHE A C 1
ATOM 695 O O . PHE A 1 95 ? 20.898 4.319 -31.263 1.00 91.88 95 PHE A O 1
ATOM 702 N N . SER A 1 96 ? 18.942 5.379 -31.498 1.00 90.44 96 SER A N 1
ATOM 703 C CA . SER A 1 96 ? 19.479 6.724 -31.698 1.00 90.44 96 SER A CA 1
ATOM 704 C C . SER A 1 96 ? 19.696 7.414 -30.349 1.00 90.44 96 SER A C 1
ATOM 706 O O . SER A 1 96 ? 19.243 6.945 -29.306 1.00 90.44 96 SER A O 1
ATOM 708 N N . SER A 1 97 ? 20.368 8.565 -30.356 1.00 87.12 97 SER A N 1
ATOM 709 C CA . SER A 1 97 ? 20.592 9.326 -29.121 1.00 87.12 97 SER A CA 1
ATOM 710 C C . SER A 1 97 ? 19.288 9.866 -28.533 1.00 87.12 97 SER A C 1
ATOM 712 O O . SER A 1 97 ? 19.151 9.924 -27.314 1.00 87.12 97 SER A O 1
ATOM 714 N N . SER A 1 98 ? 18.324 10.239 -29.385 1.00 86.12 98 SER A N 1
ATOM 715 C CA . SER A 1 98 ? 16.999 10.670 -28.934 1.00 86.12 98 SER A CA 1
ATOM 716 C C . SER A 1 98 ? 16.206 9.506 -28.347 1.00 86.12 98 SER A C 1
ATOM 718 O O . SER A 1 98 ? 15.638 9.671 -27.277 1.00 86.12 98 SER A O 1
ATOM 720 N N . GLU A 1 99 ? 16.245 8.322 -28.967 1.00 88.94 99 GLU A N 1
ATOM 721 C CA . GLU A 1 99 ? 15.584 7.116 -28.446 1.00 88.94 99 GLU A CA 1
ATOM 722 C C . GLU A 1 99 ? 16.158 6.704 -27.081 1.00 88.94 99 GLU A C 1
ATOM 724 O O . GLU A 1 99 ? 15.398 6.437 -26.159 1.00 88.94 99 GLU A O 1
ATOM 729 N N . LEU A 1 100 ? 17.486 6.736 -26.906 1.00 89.62 100 LEU A N 1
ATOM 730 C CA . LEU A 1 100 ? 18.122 6.465 -25.607 1.00 89.62 100 LEU A CA 1
ATOM 731 C C . LEU A 1 100 ? 17.787 7.524 -24.547 1.00 89.62 100 LEU A C 1
ATOM 733 O O . LEU A 1 100 ? 17.724 7.214 -23.359 1.00 89.62 100 LEU A O 1
ATOM 737 N N . LYS A 1 101 ? 17.606 8.790 -24.945 1.00 87.69 101 LYS A N 1
ATOM 738 C CA . LYS A 1 101 ? 17.158 9.844 -24.024 1.00 87.69 101 LYS A CA 1
ATOM 739 C C . LYS A 1 101 ? 15.709 9.600 -23.600 1.00 87.69 101 LYS A C 1
ATOM 741 O O . LYS A 1 101 ? 15.445 9.582 -22.405 1.00 87.69 101 LYS A O 1
ATOM 746 N N . SER A 1 102 ? 14.815 9.354 -24.557 1.00 87.06 102 SER A N 1
ATOM 747 C CA . SER A 1 102 ? 13.409 9.040 -24.294 1.00 87.06 102 SER A CA 1
ATOM 748 C C . SER A 1 102 ? 13.255 7.807 -23.407 1.00 87.06 102 SER A C 1
ATOM 750 O O . SER A 1 102 ? 12.525 7.875 -22.428 1.00 87.06 102 SER A O 1
ATOM 752 N N . LEU A 1 103 ? 14.007 6.735 -23.672 1.00 89.44 103 LEU A N 1
ATOM 753 C CA . LEU A 1 103 ? 14.004 5.522 -22.849 1.00 89.44 103 LEU A CA 1
ATOM 754 C C . LEU A 1 103 ? 14.408 5.784 -21.400 1.00 89.44 103 LEU A C 1
ATOM 756 O O . LEU A 1 103 ? 13.792 5.244 -20.487 1.00 89.44 103 LEU A O 1
ATOM 760 N N . ARG A 1 104 ? 15.427 6.618 -21.165 1.00 88.88 104 ARG A N 1
ATOM 761 C CA . ARG A 1 104 ? 15.833 6.987 -19.801 1.00 88.88 104 ARG A CA 1
ATOM 762 C C . ARG A 1 104 ? 14.769 7.824 -19.100 1.00 88.88 104 ARG A C 1
ATOM 764 O O . ARG A 1 104 ? 14.482 7.568 -17.938 1.00 88.88 104 ARG A O 1
ATOM 771 N N . THR A 1 105 ? 14.159 8.780 -19.801 1.00 87.81 105 THR A N 1
ATOM 772 C CA . THR A 1 105 ? 13.050 9.574 -19.254 1.00 87.81 105 THR A CA 1
ATOM 773 C C . THR A 1 105 ? 11.843 8.698 -18.914 1.00 87.81 105 THR A C 1
ATOM 775 O O . THR A 1 105 ? 11.279 8.837 -17.834 1.00 87.81 105 THR A O 1
ATOM 778 N N . GLU A 1 106 ? 11.475 7.766 -19.794 1.00 88.69 106 GLU A N 1
ATOM 779 C CA . GLU A 1 106 ? 10.400 6.802 -19.540 1.00 88.69 106 GLU A CA 1
ATOM 780 C C . GLU A 1 106 ? 10.740 5.876 -18.366 1.00 88.69 106 GLU A C 1
ATOM 782 O O . GLU A 1 106 ? 9.913 5.680 -17.481 1.00 88.69 106 GLU A O 1
ATOM 787 N N . THR A 1 107 ? 11.977 5.376 -18.301 1.00 88.94 107 THR A N 1
ATOM 788 C CA . THR A 1 107 ? 12.467 4.543 -17.190 1.00 88.94 107 THR A CA 1
ATOM 789 C C . THR A 1 107 ? 12.364 5.277 -15.856 1.00 88.94 107 THR A C 1
ATOM 791 O O . THR A 1 107 ? 11.868 4.709 -14.887 1.00 88.94 107 THR A O 1
ATOM 794 N N . ALA A 1 108 ? 12.795 6.541 -15.801 1.00 87.81 108 ALA A N 1
ATOM 795 C CA . ALA A 1 108 ? 12.707 7.356 -14.594 1.00 87.81 108 ALA A CA 1
ATOM 796 C C . ALA A 1 108 ? 11.249 7.555 -14.150 1.00 87.81 108 ALA A C 1
ATOM 798 O O . ALA A 1 108 ? 10.948 7.442 -12.967 1.00 87.81 108 ALA A O 1
ATOM 799 N N . HIS A 1 109 ? 10.339 7.785 -15.100 1.00 87.50 109 HIS A N 1
ATOM 800 C CA . HIS A 1 109 ? 8.911 7.920 -14.819 1.00 87.50 109 HIS A CA 1
ATOM 801 C C . HIS A 1 109 ? 8.278 6.608 -14.325 1.00 87.50 109 HIS A C 1
ATOM 803 O O . HIS A 1 109 ? 7.495 6.616 -13.382 1.00 87.50 109 HIS A O 1
ATOM 809 N N . ILE A 1 110 ? 8.625 5.466 -14.929 1.00 87.75 110 ILE A N 1
ATOM 810 C CA . ILE A 1 110 ? 8.146 4.150 -14.476 1.00 87.75 110 ILE A CA 1
ATOM 811 C C . ILE A 1 110 ? 8.682 3.834 -13.078 1.00 87.75 110 ILE A C 1
ATOM 813 O O . ILE A 1 110 ? 7.919 3.367 -12.240 1.00 87.75 110 ILE A O 1
ATOM 817 N N . LYS A 1 111 ? 9.962 4.124 -12.813 1.00 90.31 111 LYS A N 1
ATOM 818 C CA . LYS A 1 111 ? 10.564 3.962 -11.486 1.00 90.31 111 LYS A CA 1
ATOM 819 C C . LYS A 1 111 ? 9.813 4.778 -10.432 1.00 90.31 111 LYS A C 1
ATOM 821 O O . LYS A 1 111 ? 9.475 4.221 -9.397 1.00 90.31 111 LYS A O 1
ATOM 826 N N . ASP A 1 112 ? 9.536 6.054 -10.702 1.00 89.88 112 ASP A N 1
ATOM 827 C CA . ASP A 1 112 ? 8.774 6.920 -9.789 1.00 89.88 112 ASP A CA 1
ATOM 828 C C . ASP A 1 112 ? 7.385 6.339 -9.481 1.00 89.88 112 ASP A C 1
ATOM 830 O O . ASP A 1 112 ? 6.998 6.218 -8.319 1.00 89.88 112 ASP A O 1
ATOM 834 N N . ILE A 1 113 ? 6.664 5.885 -10.512 1.00 87.81 113 ILE A N 1
ATOM 835 C CA . ILE A 1 113 ? 5.361 5.226 -10.349 1.00 87.81 113 ILE A CA 1
ATOM 836 C C . ILE A 1 113 ? 5.478 3.957 -9.499 1.00 87.81 113 ILE A C 1
ATOM 838 O O . ILE A 1 113 ? 4.669 3.758 -8.593 1.00 87.81 113 ILE A O 1
ATOM 842 N N . ASP A 1 114 ? 6.457 3.095 -9.780 1.00 87.56 114 ASP A N 1
ATOM 843 C CA . ASP A 1 114 ? 6.646 1.839 -9.052 1.00 87.56 114 ASP A CA 1
ATOM 844 C C . ASP A 1 114 ? 7.040 2.108 -7.578 1.00 87.56 114 ASP A C 1
ATOM 846 O O . ASP A 1 114 ? 6.556 1.417 -6.679 1.00 87.56 114 ASP A O 1
ATOM 850 N N . GLU A 1 115 ? 7.838 3.146 -7.299 1.00 89.69 115 GLU A N 1
ATOM 851 C CA . GLU A 1 115 ? 8.192 3.583 -5.938 1.00 89.69 115 GLU A CA 1
ATOM 852 C C . GLU A 1 115 ? 6.980 4.136 -5.176 1.00 89.69 115 GLU A C 1
ATOM 854 O O . GLU A 1 115 ? 6.739 3.746 -4.030 1.00 89.69 115 GLU A O 1
ATOM 859 N N . ARG A 1 116 ? 6.167 4.984 -5.816 1.00 89.06 116 ARG A N 1
ATOM 860 C CA . ARG A 1 116 ? 4.916 5.497 -5.232 1.00 89.06 116 ARG A CA 1
ATOM 861 C C . ARG A 1 116 ? 3.917 4.373 -4.971 1.00 89.06 116 ARG A C 1
ATOM 863 O O . ARG A 1 116 ? 3.288 4.340 -3.914 1.00 89.06 116 ARG A O 1
ATOM 870 N N . LEU A 1 117 ? 3.804 3.418 -5.895 1.00 88.25 117 LEU A N 1
ATOM 871 C CA . LEU A 1 117 ? 2.962 2.237 -5.727 1.00 88.25 117 LEU A CA 1
ATOM 872 C C . LEU A 1 117 ? 3.425 1.393 -4.534 1.00 88.25 117 LEU A C 1
ATOM 874 O O . LEU A 1 117 ? 2.596 0.971 -3.729 1.00 88.25 117 LEU A O 1
ATOM 878 N N . ALA A 1 118 ? 4.732 1.158 -4.397 1.00 87.81 118 ALA A N 1
ATOM 879 C CA . ALA A 1 118 ? 5.289 0.432 -3.261 1.00 87.81 118 ALA A CA 1
ATOM 880 C C . ALA A 1 118 ? 5.023 1.158 -1.932 1.00 87.81 118 ALA A C 1
ATOM 882 O O . ALA A 1 118 ? 4.616 0.517 -0.962 1.00 87.81 118 ALA A O 1
ATOM 883 N N . ALA A 1 119 ? 5.175 2.486 -1.900 1.00 88.38 119 ALA A N 1
ATOM 884 C CA . ALA A 1 119 ? 4.873 3.300 -0.726 1.00 88.38 119 ALA A CA 1
ATOM 885 C C . ALA A 1 119 ? 3.390 3.215 -0.328 1.00 88.38 119 ALA A C 1
ATOM 887 O O . ALA A 1 119 ? 3.091 2.967 0.836 1.00 88.38 119 ALA A O 1
ATOM 888 N N . LYS A 1 120 ? 2.460 3.322 -1.289 1.00 87.12 120 LYS A N 1
ATOM 889 C CA . LYS A 1 120 ? 1.015 3.158 -1.042 1.00 87.12 120 LYS A CA 1
ATOM 890 C C . LYS A 1 120 ? 0.668 1.761 -0.531 1.00 87.12 120 LYS A C 1
ATOM 892 O O . LYS A 1 120 ? -0.075 1.625 0.433 1.00 87.12 120 LYS A O 1
ATOM 897 N N . LYS A 1 121 ? 1.239 0.711 -1.133 1.00 86.38 121 LYS A N 1
ATOM 898 C CA . LYS A 1 121 ? 1.055 -0.671 -0.656 1.00 86.38 121 LYS A CA 1
ATOM 899 C C . LYS A 1 121 ? 1.537 -0.835 0.788 1.00 86.38 121 LYS A C 1
ATOM 901 O O . LYS A 1 121 ? 0.865 -1.499 1.576 1.00 86.38 121 LYS A O 1
ATOM 906 N N . ALA A 1 122 ? 2.681 -0.240 1.129 1.00 84.94 122 ALA A N 1
ATOM 907 C CA . ALA A 1 122 ? 3.208 -0.261 2.488 1.00 84.94 122 ALA A CA 1
ATOM 908 C C . ALA A 1 122 ? 2.282 0.483 3.458 1.00 84.94 122 ALA A C 1
ATOM 910 O O . ALA A 1 122 ? 1.953 -0.075 4.500 1.00 84.94 122 ALA A O 1
ATOM 911 N N . ASP A 1 123 ? 1.806 1.673 3.086 1.00 84.31 123 ASP A N 1
ATOM 912 C CA . ASP A 1 123 ? 0.888 2.485 3.890 1.00 84.31 123 ASP A CA 1
ATOM 913 C C . ASP A 1 123 ? -0.417 1.732 4.201 1.00 84.31 123 ASP A C 1
ATOM 915 O O . ASP A 1 123 ? -0.730 1.498 5.371 1.00 84.31 123 ASP A O 1
ATOM 919 N N . PHE A 1 124 ? -1.087 1.199 3.172 1.00 81.19 124 PHE A N 1
ATOM 920 C CA . PHE A 1 124 ? -2.303 0.384 3.315 1.00 81.19 124 PHE A CA 1
ATOM 921 C C . PHE A 1 124 ? -2.114 -0.897 4.118 1.00 81.19 124 PHE A C 1
ATOM 923 O O . PHE A 1 124 ? -3.077 -1.434 4.658 1.00 81.19 124 PHE A O 1
ATOM 930 N N . SER A 1 125 ? -0.884 -1.399 4.195 1.00 76.38 125 SER A N 1
ATOM 931 C CA . SER A 1 125 ? -0.567 -2.607 4.952 1.00 76.38 125 SER A CA 1
ATOM 932 C C . SER A 1 125 ? -0.050 -2.307 6.359 1.00 76.38 125 SER A C 1
ATOM 934 O O . SER A 1 125 ? 0.223 -3.256 7.094 1.00 76.38 125 SER A O 1
ATOM 936 N N . SER A 1 126 ? 0.167 -1.038 6.725 1.00 75.00 126 SER A N 1
ATOM 937 C CA . SER A 1 126 ? 0.922 -0.662 7.929 1.00 75.00 126 SER A CA 1
ATOM 938 C C . SER A 1 126 ? 0.060 -0.390 9.158 1.00 75.00 126 SER A C 1
ATOM 940 O O . SER A 1 126 ? 0.482 -0.760 10.252 1.00 75.00 126 SER A O 1
ATOM 942 N N . ASN A 1 127 ? -1.123 0.214 8.994 1.00 74.69 127 ASN A N 1
ATOM 943 C CA . ASN A 1 127 ? -1.988 0.608 10.106 1.00 74.69 127 ASN A CA 1
ATOM 944 C C . ASN A 1 127 ? -3.453 0.212 9.857 1.00 74.69 127 ASN A C 1
ATOM 946 O O . ASN A 1 127 ? -3.996 0.405 8.768 1.00 74.69 127 ASN A O 1
ATOM 950 N N . ILE A 1 128 ? -4.099 -0.289 10.912 1.00 73.19 128 ILE A N 1
ATOM 951 C CA . ILE A 1 128 ? -5.516 -0.639 10.949 1.00 73.19 128 ILE A CA 1
ATOM 952 C C . ILE A 1 128 ? -6.428 0.556 10.673 1.00 73.19 128 ILE A C 1
ATOM 954 O O . ILE A 1 128 ? -7.456 0.376 10.032 1.00 73.19 128 ILE A O 1
ATOM 958 N N . ASP A 1 129 ? -6.052 1.773 11.078 1.00 76.69 129 ASP A N 1
ATOM 959 C CA . ASP A 1 129 ? -6.887 2.954 10.826 1.00 76.69 129 ASP A CA 1
ATOM 960 C C . ASP A 1 129 ? -7.039 3.213 9.322 1.00 76.69 129 ASP A C 1
ATOM 962 O O . ASP A 1 129 ? -8.144 3.461 8.838 1.00 76.69 129 ASP A O 1
ATOM 966 N N . THR A 1 130 ? -5.947 3.079 8.561 1.00 80.56 130 THR A N 1
ATOM 967 C CA . THR A 1 130 ? -5.959 3.215 7.099 1.00 80.56 130 THR A CA 1
ATOM 968 C C . THR A 1 130 ? -6.810 2.120 6.453 1.00 80.56 130 THR A C 1
ATOM 970 O O . THR A 1 130 ? -7.591 2.398 5.541 1.00 80.56 130 THR A O 1
ATOM 973 N N . ILE A 1 131 ? -6.707 0.881 6.947 1.00 78.44 131 ILE A N 1
ATOM 974 C CA . ILE A 1 131 ? -7.501 -0.260 6.468 1.00 78.44 131 ILE A CA 1
ATOM 975 C C . ILE A 1 131 ? -8.995 -0.017 6.713 1.00 78.44 131 ILE A C 1
ATOM 977 O O . ILE A 1 131 ? -9.793 -0.142 5.787 1.00 78.44 131 ILE A O 1
ATOM 981 N N . MET A 1 132 ? -9.370 0.373 7.933 1.00 76.31 132 MET A N 1
ATOM 982 C CA . MET A 1 132 ? -10.764 0.595 8.332 1.00 76.31 132 MET A CA 1
ATOM 983 C C . MET A 1 132 ? -11.388 1.812 7.642 1.00 76.31 132 MET A C 1
ATOM 985 O O . MET A 1 132 ? -12.578 1.797 7.335 1.00 76.31 132 MET A O 1
ATOM 989 N N . SER A 1 133 ? -10.582 2.833 7.340 1.00 82.50 133 SER A N 1
ATOM 990 C CA . SER A 1 133 ? -11.022 4.038 6.621 1.00 82.50 133 SER A CA 1
ATOM 991 C C . SER A 1 133 ? -11.147 3.834 5.108 1.00 82.50 133 SER A C 1
ATOM 993 O O . SER A 1 133 ? -11.714 4.682 4.419 1.00 82.50 133 SER A O 1
ATOM 995 N N . THR A 1 134 ? -10.625 2.727 4.571 1.00 83.06 134 THR A N 1
ATOM 996 C CA . THR A 1 134 ? -10.653 2.423 3.136 1.00 83.06 134 THR A CA 1
ATOM 997 C C . THR A 1 134 ? -11.687 1.328 2.860 1.00 83.06 134 THR A C 1
ATOM 999 O O . THR A 1 134 ? -11.414 0.167 3.167 1.00 83.06 134 THR A O 1
ATOM 1002 N N . PRO A 1 135 ? -12.847 1.632 2.242 1.00 84.25 135 PRO A N 1
ATOM 1003 C CA . PRO A 1 135 ? -13.956 0.681 2.116 1.00 84.25 135 PRO A CA 1
ATOM 1004 C C . PRO A 1 135 ? -13.555 -0.675 1.523 1.00 84.25 135 PRO A C 1
ATOM 1006 O O . PRO A 1 135 ? -13.898 -1.715 2.067 1.00 84.25 135 PRO A O 1
ATOM 1009 N N . GLN A 1 136 ? -12.744 -0.680 0.463 1.00 82.94 136 GLN A N 1
ATOM 1010 C CA . GLN A 1 136 ? -12.309 -1.908 -0.210 1.00 82.94 136 GLN A CA 1
ATOM 1011 C C . GLN A 1 136 ? -11.391 -2.773 0.664 1.00 82.94 136 GLN A C 1
ATOM 1013 O O . GLN A 1 136 ? -11.409 -3.999 0.553 1.00 82.94 136 GLN A O 1
ATOM 1018 N N . LEU A 1 137 ? -10.567 -2.146 1.509 1.00 83.25 137 LEU A N 1
ATOM 1019 C CA . LEU A 1 137 ? -9.689 -2.863 2.434 1.00 83.25 137 LEU A CA 1
ATOM 1020 C C . LEU A 1 137 ? -10.471 -3.354 3.648 1.00 83.25 137 LEU A C 1
ATOM 1022 O O . LEU A 1 137 ? -10.242 -4.478 4.088 1.00 83.25 137 LEU A O 1
ATOM 1026 N N . LYS A 1 138 ? -11.429 -2.554 4.132 1.00 82.06 138 LYS A N 1
ATOM 1027 C CA . LYS A 1 138 ? -12.384 -2.959 5.163 1.00 82.06 138 LYS A CA 1
ATOM 1028 C C . LYS A 1 138 ? -13.188 -4.181 4.715 1.00 82.06 138 LYS A C 1
ATOM 1030 O O . LYS A 1 138 ? -13.264 -5.145 5.465 1.00 82.06 138 LYS A O 1
ATOM 1035 N N . ASP A 1 139 ? -13.720 -4.185 3.497 1.00 83.50 139 ASP A N 1
ATOM 1036 C CA . ASP A 1 139 ? -14.491 -5.316 2.966 1.00 83.50 139 ASP A CA 1
ATOM 1037 C C . ASP A 1 139 ? -13.637 -6.591 2.884 1.00 83.50 139 ASP A C 1
ATOM 1039 O O . ASP A 1 139 ? -14.059 -7.653 3.339 1.00 83.50 139 ASP A O 1
ATOM 1043 N N . ALA A 1 140 ? -12.403 -6.484 2.374 1.00 81.00 140 ALA A N 1
ATOM 1044 C CA . ALA A 1 140 ? -11.471 -7.612 2.315 1.00 81.00 140 ALA A CA 1
ATOM 1045 C C . ALA A 1 140 ? -11.087 -8.121 3.715 1.00 81.00 140 ALA A C 1
ATOM 1047 O O . ALA A 1 140 ? -10.974 -9.327 3.938 1.00 81.00 140 ALA A O 1
ATOM 1048 N N . LEU A 1 141 ? -10.908 -7.206 4.669 1.00 77.12 141 LEU A N 1
ATOM 1049 C CA . LEU A 1 141 ? -10.679 -7.536 6.067 1.00 77.12 141 LEU A CA 1
ATOM 1050 C C . LEU A 1 141 ? -11.885 -8.284 6.653 1.00 77.12 141 LEU A C 1
ATOM 1052 O O . LEU A 1 141 ? -11.696 -9.336 7.252 1.00 77.12 141 LEU A O 1
ATOM 1056 N N . VAL A 1 142 ? -13.109 -7.790 6.462 1.00 75.31 142 VAL A N 1
ATOM 1057 C CA . VAL A 1 142 ? -14.339 -8.436 6.949 1.00 75.31 142 VAL A CA 1
ATOM 1058 C C . VAL A 1 142 ? -14.523 -9.815 6.322 1.00 75.31 142 VAL A C 1
ATOM 1060 O O . VAL A 1 142 ? -14.896 -10.746 7.032 1.00 75.31 142 VAL A O 1
ATOM 1063 N N . GLU A 1 143 ? -14.219 -9.988 5.034 1.00 78.25 143 GLU A N 1
ATOM 1064 C CA . GLU A 1 143 ? -14.275 -11.287 4.353 1.00 78.25 143 GLU A CA 1
ATOM 1065 C C . GLU A 1 143 ? -13.318 -12.298 4.996 1.00 78.25 143 GLU A C 1
ATOM 1067 O O . GLU A 1 143 ? -13.730 -13.393 5.386 1.00 78.25 143 GLU A O 1
ATOM 1072 N N . ILE A 1 144 ? -12.052 -11.910 5.180 1.00 70.75 144 ILE A N 1
ATOM 1073 C CA . ILE A 1 144 ? -11.047 -12.758 5.832 1.00 70.75 144 ILE A CA 1
ATOM 1074 C C . ILE A 1 144 ? -11.446 -13.031 7.277 1.00 70.75 144 ILE A C 1
ATOM 1076 O O . ILE A 1 144 ? -11.358 -14.171 7.731 1.00 70.75 144 ILE A O 1
ATOM 1080 N N . MET A 1 145 ? -11.921 -12.009 7.992 1.00 69.44 145 MET A N 1
ATOM 1081 C CA . MET A 1 145 ? -12.337 -12.168 9.374 1.00 69.44 145 MET A CA 1
ATOM 1082 C C . MET A 1 145 ? -13.545 -13.094 9.508 1.00 69.44 145 MET A C 1
ATOM 1084 O O . MET A 1 145 ? -13.546 -13.955 10.372 1.00 69.44 145 MET A O 1
ATOM 1088 N N . THR A 1 146 ? -14.523 -13.008 8.613 1.00 67.81 146 THR A N 1
ATOM 1089 C CA . THR A 1 146 ? -15.693 -13.899 8.615 1.00 67.81 146 THR A CA 1
ATOM 1090 C C . THR A 1 146 ? -15.309 -15.339 8.260 1.00 67.81 146 THR A C 1
ATOM 1092 O O . THR A 1 146 ? -15.916 -16.284 8.757 1.00 67.81 146 THR A O 1
ATOM 1095 N N . ALA A 1 147 ? -14.292 -15.528 7.414 1.00 65.94 147 ALA A N 1
ATOM 1096 C CA . ALA A 1 147 ? -13.820 -16.850 7.006 1.00 65.94 147 ALA A CA 1
ATOM 1097 C C . ALA A 1 147 ? -12.880 -17.523 8.027 1.00 65.94 147 ALA A C 1
ATOM 1099 O O . ALA A 1 147 ? -12.773 -18.750 8.038 1.00 65.94 147 ALA A O 1
ATOM 1100 N N . ARG A 1 148 ? -12.161 -16.739 8.842 1.00 60.62 148 ARG A N 1
ATOM 1101 C CA . ARG A 1 148 ? -11.067 -17.214 9.714 1.00 60.62 148 ARG A CA 1
ATOM 1102 C C . ARG A 1 148 ? -11.305 -16.985 11.210 1.00 60.62 148 ARG A C 1
ATOM 1104 O O . ARG A 1 148 ? -10.679 -17.665 12.015 1.00 60.62 148 ARG A O 1
ATOM 1111 N N . PHE A 1 149 ? -12.159 -16.036 11.585 1.00 57.62 149 PHE A N 1
ATOM 1112 C CA . PHE A 1 149 ? -12.394 -15.596 12.963 1.00 57.62 149 PHE A CA 1
ATOM 1113 C C . PHE A 1 149 ? -13.882 -15.717 13.319 1.00 57.62 149 PHE A C 1
ATOM 1115 O O . PHE A 1 149 ? -14.736 -15.868 12.445 1.00 57.62 149 PHE A O 1
ATOM 1122 N N . SER A 1 150 ? -14.217 -15.668 14.614 1.00 59.75 150 SER A N 1
ATOM 1123 C CA . SER A 1 150 ? -15.629 -15.608 15.004 1.00 59.75 150 SER A CA 1
ATOM 1124 C C . SER A 1 150 ? -16.212 -14.247 14.601 1.00 59.75 150 SER A C 1
ATOM 1126 O O . SER A 1 150 ? -15.583 -13.200 14.770 1.00 59.75 150 SER A O 1
ATOM 1128 N N . MET A 1 151 ? -17.436 -14.255 14.072 1.00 56.53 151 MET A N 1
ATOM 1129 C CA . MET A 1 151 ? -18.155 -13.048 13.644 1.00 56.53 151 MET A CA 1
ATOM 1130 C C . MET A 1 151 ? -18.342 -12.032 14.789 1.00 56.53 151 MET A C 1
ATOM 1132 O O . MET A 1 151 ? -18.446 -10.832 14.543 1.00 56.53 151 MET A O 1
ATOM 1136 N N . GLU A 1 152 ? -18.298 -12.498 16.040 1.00 56.59 152 GLU A N 1
ATOM 1137 C CA . GLU A 1 152 ? -18.368 -11.668 17.248 1.00 56.59 152 GLU A CA 1
ATOM 1138 C C . GLU A 1 152 ? -17.161 -10.730 17.386 1.00 56.59 152 GLU A C 1
ATOM 1140 O O . GLU A 1 152 ? -17.330 -9.588 17.810 1.00 56.59 152 GLU A O 1
ATOM 1145 N N . ASN A 1 153 ? -15.957 -11.155 16.981 1.00 58.25 153 ASN A N 1
ATOM 1146 C CA . ASN A 1 153 ? -14.755 -10.312 17.027 1.00 58.25 153 ASN A CA 1
ATOM 1147 C C . ASN A 1 153 ? -14.834 -9.150 16.020 1.00 58.25 153 ASN A C 1
ATOM 1149 O O . ASN A 1 153 ? -14.400 -8.037 16.318 1.00 58.25 153 ASN A O 1
ATOM 1153 N N . VAL A 1 154 ? -15.431 -9.393 14.848 1.00 59.00 154 VAL A N 1
ATOM 1154 C CA . VAL A 1 154 ? -15.653 -8.373 13.807 1.00 59.00 154 VAL A CA 1
ATOM 1155 C C . VAL A 1 154 ? -16.662 -7.336 14.274 1.00 59.00 154 VAL A C 1
ATOM 1157 O O . VAL A 1 154 ? -16.374 -6.143 14.251 1.00 59.00 154 VAL A O 1
ATOM 1160 N N . GLN A 1 155 ? -17.819 -7.795 14.754 1.00 63.69 155 GLN A N 1
ATOM 1161 C CA . GLN A 1 155 ? -18.878 -6.923 15.267 1.00 63.69 155 GLN A CA 1
ATOM 1162 C C . GLN A 1 155 ? -18.392 -6.085 16.449 1.00 63.69 155 GLN A C 1
ATOM 1164 O O . GLN A 1 155 ? -18.732 -4.913 16.578 1.00 63.69 155 GLN A O 1
ATOM 1169 N N . SER A 1 156 ? -17.547 -6.680 17.283 1.00 64.62 156 SER A N 1
ATOM 1170 C CA . SER A 1 156 ? -16.935 -6.025 18.427 1.00 64.62 156 SER A CA 1
ATOM 1171 C C . SER A 1 156 ? -15.932 -4.935 18.027 1.00 64.62 156 SER A C 1
ATOM 1173 O O . SER A 1 156 ? -15.926 -3.861 18.626 1.00 64.62 156 SER A O 1
ATOM 1175 N N . LEU A 1 157 ? -15.115 -5.162 16.992 1.00 65.62 157 LEU A N 1
ATOM 1176 C CA . LEU A 1 157 ? -14.244 -4.124 16.424 1.00 65.62 157 LEU A CA 1
ATOM 1177 C C . LEU A 1 157 ? -15.048 -2.980 15.799 1.00 65.62 157 LEU A C 1
ATOM 1179 O O . LEU A 1 157 ? -14.723 -1.818 16.027 1.00 65.62 157 LEU A O 1
ATOM 1183 N N . GLU A 1 158 ? -16.113 -3.288 15.057 1.00 68.81 158 GLU A N 1
ATOM 1184 C CA . GLU A 1 158 ? -16.990 -2.265 14.475 1.00 68.81 158 GLU A CA 1
ATOM 1185 C C . GLU A 1 158 ? -17.724 -1.444 15.541 1.00 68.81 158 GLU A C 1
ATOM 1187 O O . GLU A 1 158 ? -17.865 -0.232 15.389 1.00 68.81 158 GLU A O 1
ATOM 1192 N N . ALA A 1 159 ? -18.150 -2.078 16.635 1.00 68.69 159 ALA A N 1
ATOM 1193 C CA . ALA A 1 159 ? -18.801 -1.396 17.748 1.00 68.69 159 ALA A CA 1
ATOM 1194 C C . ALA A 1 159 ? -17.844 -0.448 18.488 1.00 68.69 159 ALA A C 1
ATOM 1196 O O . ALA A 1 159 ? -18.247 0.646 18.878 1.00 68.69 159 ALA A O 1
ATOM 1197 N N . ILE A 1 160 ? -16.577 -0.841 18.655 1.00 71.44 160 ILE A N 1
ATOM 1198 C CA . ILE A 1 160 ? -15.538 0.010 19.250 1.00 71.44 160 ILE A CA 1
ATOM 1199 C C . ILE A 1 160 ? -15.179 1.182 18.323 1.00 71.44 160 ILE A C 1
ATOM 1201 O O . ILE A 1 160 ? -14.929 2.287 18.808 1.00 71.44 160 ILE A O 1
ATOM 1205 N N . GLU A 1 161 ? -15.192 0.966 17.003 1.00 72.75 161 GLU A N 1
ATOM 1206 C CA . GLU A 1 161 ? -14.780 1.965 16.011 1.00 72.75 161 GLU A CA 1
ATOM 1207 C C . GLU A 1 161 ? -15.515 3.296 16.175 1.00 72.75 161 GLU A C 1
ATOM 1209 O O . GLU A 1 161 ? -14.862 4.333 16.224 1.00 72.75 161 GLU A O 1
ATOM 1214 N N . GLY A 1 162 ? -16.843 3.270 16.335 1.00 74.38 162 GLY A N 1
ATOM 1215 C CA . GLY A 1 162 ? -17.652 4.490 16.450 1.00 74.38 162 GLY A CA 1
ATOM 1216 C C . GLY A 1 162 ? -17.331 5.339 17.686 1.00 74.38 162 GLY A C 1
ATOM 1217 O O . GLY A 1 162 ? -17.456 6.562 17.650 1.00 74.38 162 GLY A O 1
ATOM 1218 N N . TYR A 1 163 ? -16.876 4.719 18.777 1.00 75.75 163 TYR A N 1
ATOM 1219 C CA . TYR A 1 163 ? -16.420 5.450 19.961 1.00 75.75 163 TYR A CA 1
ATOM 1220 C C . TYR A 1 163 ? -14.985 5.963 19.789 1.00 75.75 163 TYR A C 1
ATOM 1222 O O . TYR A 1 163 ? -14.672 7.081 20.195 1.00 75.75 163 TYR A O 1
ATOM 1230 N N . CYS A 1 164 ? -14.107 5.173 19.163 1.00 74.69 164 CYS A N 1
ATOM 1231 C CA . CYS A 1 164 ? -12.710 5.545 18.928 1.00 74.69 164 CYS A CA 1
ATOM 1232 C C . CYS A 1 164 ? -12.534 6.629 17.853 1.00 74.69 164 CYS A C 1
ATOM 1234 O O . CYS A 1 164 ? -11.598 7.422 17.952 1.00 74.69 164 CYS A O 1
ATOM 1236 N N . SER A 1 165 ? -13.410 6.680 16.846 1.00 72.88 165 SER A N 1
ATOM 1237 C CA . SER A 1 165 ? -13.426 7.725 15.811 1.00 72.88 165 SER A CA 1
ATOM 1238 C C . SER A 1 165 ? -13.940 9.069 16.335 1.00 72.88 165 SER A C 1
ATOM 1240 O O . SER A 1 165 ? -13.714 10.107 15.714 1.00 72.88 165 SER A O 1
ATOM 1242 N N . GLY A 1 166 ? -14.611 9.058 17.492 1.00 70.88 166 GLY A N 1
ATOM 1243 C CA . GLY A 1 166 ? -15.286 10.220 18.060 1.00 70.88 166 GLY A CA 1
ATOM 1244 C C . GLY A 1 166 ? -16.666 10.491 17.458 1.00 70.88 166 GLY A C 1
ATOM 1245 O O . GLY A 1 166 ? -17.276 11.495 17.826 1.00 70.88 166 GLY A O 1
ATOM 1246 N N . ASP A 1 167 ? -17.171 9.611 16.585 1.00 75.06 167 ASP A N 1
ATOM 1247 C CA . ASP A 1 167 ? -18.531 9.705 16.038 1.00 75.06 167 ASP A CA 1
ATOM 1248 C C . ASP A 1 167 ? -19.591 9.546 17.136 1.00 75.06 167 ASP A C 1
ATOM 1250 O O . ASP A 1 167 ? -20.670 10.139 17.065 1.00 75.06 167 ASP A O 1
ATOM 1254 N N . ILE A 1 168 ? -19.271 8.769 18.175 1.00 75.88 168 ILE A N 1
ATOM 1255 C CA . ILE A 1 168 ? -20.109 8.562 19.351 1.00 75.88 168 ILE A CA 1
ATOM 1256 C C . ILE A 1 168 ? -19.407 9.152 20.575 1.00 75.88 168 ILE A C 1
ATOM 1258 O O . ILE A 1 168 ? -18.391 8.638 21.043 1.00 75.88 168 ILE A O 1
ATOM 1262 N N . GLN A 1 169 ? -19.992 10.209 21.137 1.00 80.94 169 GLN A N 1
ATOM 1263 C CA . GLN A 1 169 ? -19.603 10.756 22.436 1.00 80.94 169 GLN A CA 1
ATOM 1264 C C . GLN A 1 169 ? -20.726 10.500 23.443 1.00 80.94 169 GLN A C 1
ATOM 1266 O O . GLN A 1 169 ? -21.807 11.070 23.290 1.00 80.94 169 GLN A O 1
ATOM 1271 N N . PRO A 1 170 ? -20.507 9.657 24.465 1.00 80.25 170 PRO A N 1
ATOM 1272 C CA . PRO A 1 170 ? -21.529 9.395 25.466 1.00 80.25 170 PRO A CA 1
ATOM 1273 C C . PRO A 1 170 ? -21.862 10.670 26.248 1.00 80.25 170 PRO A C 1
ATOM 1275 O O . PRO A 1 170 ? -21.003 11.240 26.919 1.00 80.25 170 PRO A O 1
ATOM 1278 N N . THR A 1 171 ? -23.114 11.115 26.181 1.00 82.12 171 THR A N 1
ATOM 1279 C CA . THR A 1 171 ? -23.616 12.292 26.915 1.00 82.12 171 THR A CA 1
ATOM 1280 C C . THR A 1 171 ? -24.861 11.988 27.748 1.00 82.12 171 THR A C 1
ATOM 1282 O O . THR A 1 171 ? -25.227 12.758 28.639 1.00 82.12 171 THR A O 1
ATOM 1285 N N . THR A 1 172 ? -25.504 10.846 27.505 1.00 83.25 172 THR A N 1
ATOM 1286 C CA . THR A 1 172 ? -26.728 10.399 28.170 1.00 83.25 172 THR A CA 1
ATOM 1287 C C . THR A 1 172 ? -26.526 9.081 28.912 1.00 83.25 172 THR A C 1
ATOM 1289 O O . THR A 1 172 ? -25.654 8.279 28.589 1.00 83.25 172 THR A O 1
ATOM 1292 N N . GLN A 1 173 ? -27.382 8.817 29.907 1.00 82.00 173 GLN A N 1
ATOM 1293 C CA . GLN A 1 173 ? -27.349 7.572 30.689 1.00 82.00 173 GLN A CA 1
ATOM 1294 C C . GLN A 1 173 ? -27.434 6.313 29.809 1.00 82.00 173 GLN A C 1
ATOM 1296 O O . GLN A 1 173 ? -26.797 5.314 30.130 1.00 82.00 173 GLN A O 1
ATOM 1301 N N . GLN A 1 174 ? -28.198 6.367 28.713 1.00 83.75 174 GLN A N 1
ATOM 1302 C CA . GLN A 1 174 ? -28.306 5.253 27.774 1.00 83.75 174 GLN A CA 1
ATOM 1303 C C . GLN A 1 174 ? -26.997 5.045 27.004 1.00 83.75 174 GLN A C 1
ATOM 1305 O O . GLN A 1 174 ? -26.517 3.924 26.941 1.00 83.75 174 GLN A O 1
ATOM 1310 N N . GLU A 1 175 ? -26.363 6.112 26.515 1.00 83.75 175 GLU A N 1
ATOM 1311 C CA . GLU A 1 175 ? -25.098 6.004 25.774 1.00 83.75 175 GLU A CA 1
ATOM 1312 C C . GLU A 1 175 ? -23.942 5.501 26.655 1.00 83.75 175 GLU A C 1
ATOM 1314 O O . GLU A 1 175 ? -23.089 4.748 26.184 1.00 83.75 175 GLU A O 1
ATOM 1319 N N . PHE A 1 176 ? -23.922 5.861 27.947 1.00 83.62 176 PHE A N 1
ATOM 1320 C CA . PHE A 1 176 ? -22.981 5.276 28.913 1.00 83.62 176 PHE A CA 1
ATOM 1321 C C . PHE A 1 176 ? -23.239 3.776 29.132 1.00 83.62 176 PHE A C 1
ATOM 1323 O O . PHE A 1 176 ? -22.294 2.998 29.266 1.00 83.62 176 PHE A O 1
ATOM 1330 N N . GLN A 1 177 ? -24.509 3.357 29.147 1.00 83.19 177 GLN A N 1
ATOM 1331 C CA . GLN A 1 177 ? -24.881 1.947 29.259 1.00 83.19 177 GLN A CA 1
ATOM 1332 C C . GLN A 1 177 ? -24.522 1.163 27.990 1.00 83.19 177 GLN A C 1
ATOM 1334 O O . GLN A 1 177 ? -24.038 0.037 28.091 1.00 83.19 177 GLN A O 1
ATOM 1339 N N . ASP A 1 178 ? -24.706 1.758 26.814 1.00 82.88 178 ASP A N 1
ATOM 1340 C CA . ASP A 1 178 ? -24.343 1.158 25.531 1.00 82.88 178 ASP A CA 1
ATOM 1341 C C . ASP A 1 178 ? -22.823 0.944 25.441 1.00 82.88 178 ASP A C 1
ATOM 1343 O O . ASP A 1 178 ? -22.381 -0.147 25.082 1.00 82.88 178 ASP A O 1
ATOM 1347 N N . LEU A 1 179 ? -22.019 1.914 25.899 1.00 80.81 179 LEU A N 1
ATOM 1348 C CA . LEU A 1 179 ? -20.560 1.777 25.992 1.00 80.81 179 LEU A CA 1
ATOM 1349 C C . LEU A 1 179 ? -20.138 0.613 26.911 1.00 80.81 179 LEU A C 1
ATOM 1351 O O . LEU A 1 179 ? -19.234 -0.155 26.576 1.00 80.81 179 LEU A O 1
ATOM 1355 N N . LEU A 1 180 ? -20.805 0.439 28.058 1.00 81.31 180 LEU A N 1
ATOM 1356 C CA . LEU A 1 180 ? -20.562 -0.708 28.944 1.00 81.31 180 LEU A CA 1
ATOM 1357 C C . LEU A 1 180 ? -20.966 -2.038 28.300 1.00 81.31 180 LEU A C 1
ATOM 1359 O O . LEU A 1 180 ? -20.264 -3.033 28.472 1.00 81.31 180 LEU A O 1
ATOM 1363 N N . ASN A 1 181 ? -22.061 -2.065 27.539 1.00 80.25 181 ASN A N 1
ATOM 1364 C CA . ASN A 1 181 ? -22.516 -3.268 26.844 1.00 80.25 181 ASN A CA 1
ATOM 1365 C C . ASN A 1 181 ? -21.524 -3.702 25.752 1.00 80.25 181 ASN A C 1
ATOM 1367 O O . ASN A 1 181 ? -21.248 -4.897 25.621 1.00 80.25 181 ASN A O 1
ATOM 1371 N N . VAL A 1 182 ? -20.932 -2.749 25.020 1.00 74.56 182 VAL A N 1
ATOM 1372 C CA . VAL A 1 182 ? -19.832 -3.023 24.076 1.00 74.56 182 VAL A CA 1
ATOM 1373 C C . VAL A 1 182 ? -18.643 -3.652 24.808 1.00 74.56 182 VAL A C 1
ATOM 1375 O O . VAL A 1 182 ? -18.102 -4.660 24.358 1.00 74.56 182 VAL A O 1
ATOM 1378 N N . CYS A 1 183 ? -18.296 -3.129 25.987 1.00 70.88 183 CYS A N 1
ATOM 1379 C CA . CYS A 1 183 ? -17.224 -3.669 26.825 1.00 70.88 183 CYS A CA 1
ATOM 1380 C C . CYS A 1 183 ? -17.502 -5.105 27.304 1.00 70.88 183 CYS A C 1
ATOM 1382 O O . CYS A 1 183 ? -16.610 -5.951 27.283 1.00 70.88 183 CYS A O 1
ATOM 1384 N N . ASN A 1 184 ? -18.739 -5.399 27.709 1.00 68.94 184 ASN A N 1
ATOM 1385 C CA . ASN A 1 184 ? -19.143 -6.726 28.182 1.00 68.94 184 ASN A CA 1
ATOM 1386 C C . ASN A 1 184 ? -19.130 -7.764 27.060 1.00 68.94 184 ASN A C 1
ATOM 1388 O O . ASN A 1 184 ? -18.601 -8.856 27.240 1.00 68.94 184 ASN A O 1
ATOM 1392 N N . THR A 1 185 ? -19.634 -7.401 25.881 1.00 65.75 185 THR A N 1
ATOM 1393 C CA . THR A 1 185 ? -19.675 -8.297 24.713 1.00 65.75 185 THR A CA 1
ATOM 1394 C C . THR A 1 185 ? -18.268 -8.724 24.277 1.00 65.75 185 THR A C 1
ATOM 1396 O O . THR A 1 185 ? -18.063 -9.857 23.849 1.00 65.75 185 THR A O 1
ATOM 1399 N N . TYR A 1 186 ? -17.279 -7.844 24.461 1.00 60.25 186 TYR A N 1
ATOM 1400 C CA . TYR A 1 186 ? -15.888 -8.097 24.090 1.00 60.25 186 TYR A CA 1
ATOM 1401 C C . TYR A 1 186 ? -15.164 -9.087 25.027 1.00 60.25 186 TYR A C 1
ATOM 1403 O O . TYR A 1 186 ? -14.322 -9.857 24.568 1.00 60.25 186 TYR A O 1
ATOM 1411 N N . PHE A 1 187 ? -15.473 -9.083 26.333 1.00 54.72 187 PHE A N 1
ATOM 1412 C CA . PHE A 1 187 ? -14.696 -9.818 27.350 1.00 54.72 187 PHE A CA 1
ATOM 1413 C C . PHE A 1 187 ? -15.464 -10.909 28.112 1.00 54.72 187 PHE A C 1
ATOM 1415 O O . PHE A 1 187 ? -14.819 -11.797 28.663 1.00 54.72 187 PHE A O 1
ATOM 1422 N N . GLU A 1 188 ? -16.801 -10.905 28.136 1.00 48.31 188 GLU A N 1
ATOM 1423 C CA . GLU A 1 188 ? -17.595 -11.911 28.873 1.00 48.31 188 GLU A CA 1
ATOM 1424 C C . GLU A 1 188 ? -17.774 -13.233 28.098 1.00 48.31 188 GLU A C 1
ATOM 1426 O O . GLU A 1 188 ? -18.181 -14.232 28.678 1.00 48.31 188 GLU A O 1
ATOM 1431 N N . SER A 1 189 ? -17.353 -13.316 26.828 1.00 44.44 189 SER A N 1
ATOM 1432 C CA . SER A 1 189 ? -17.177 -14.603 26.122 1.00 44.44 189 SER A CA 1
ATOM 1433 C C . SER A 1 189 ? -15.856 -15.320 26.471 1.00 44.44 189 SER A C 1
ATOM 1435 O O . SER A 1 189 ? -15.480 -16.289 25.807 1.00 44.44 189 SER A O 1
ATOM 1437 N N . ALA A 1 190 ? -15.127 -14.825 27.481 1.00 42.50 190 ALA A N 1
ATOM 1438 C CA . ALA A 1 190 ? -13.842 -15.345 27.953 1.00 42.50 190 ALA A CA 1
ATOM 1439 C C . ALA A 1 190 ? -13.923 -16.048 29.322 1.00 42.50 190 ALA A C 1
ATOM 1441 O O . ALA A 1 190 ? -12.898 -16.169 29.994 1.00 42.50 190 ALA A O 1
ATOM 1442 N N . ASP A 1 191 ? -15.108 -16.498 29.743 1.00 40.00 191 ASP A N 1
ATOM 1443 C CA . ASP A 1 191 ? -15.193 -17.523 30.784 1.00 40.00 191 ASP A CA 1
ATOM 1444 C C . ASP A 1 191 ? -14.663 -18.837 30.196 1.00 40.00 191 ASP A C 1
ATOM 1446 O O . ASP A 1 191 ? -15.252 -19.391 29.269 1.00 40.00 191 ASP A O 1
ATOM 1450 N N . ASP A 1 192 ? -13.515 -19.285 30.713 1.00 45.12 192 ASP A N 1
ATOM 1451 C CA . ASP A 1 192 ? -12.830 -20.532 30.364 1.00 45.12 192 ASP A CA 1
ATOM 1452 C C . ASP A 1 192 ? -13.817 -21.711 30.247 1.00 45.12 192 ASP A C 1
ATOM 1454 O O . ASP A 1 192 ? -14.309 -22.213 31.268 1.00 45.12 192 ASP A O 1
ATOM 1458 N N . PRO A 1 193 ? -14.063 -22.256 29.041 1.00 38.31 193 PRO A N 1
ATOM 1459 C CA . PRO A 1 193 ? -14.450 -23.645 28.951 1.00 38.31 193 PRO A CA 1
ATOM 1460 C C . PRO A 1 193 ? -13.168 -24.445 29.196 1.00 38.31 193 PRO A C 1
ATOM 1462 O O . PRO A 1 193 ? -12.263 -24.443 28.368 1.00 38.31 193 PRO A O 1
ATOM 1465 N N . MET A 1 194 ? -13.073 -25.029 30.392 1.00 40.19 194 MET A N 1
ATOM 1466 C CA . MET A 1 194 ? -12.218 -26.164 30.764 1.00 40.19 194 MET A CA 1
ATOM 1467 C C . MET A 1 194 ? -11.285 -26.675 29.651 1.00 40.19 194 MET A C 1
ATOM 1469 O O . MET A 1 194 ? -11.766 -27.236 28.673 1.00 40.19 194 MET A O 1
ATOM 1473 N N . ASP A 1 195 ? -9.976 -26.532 29.883 1.00 42.97 195 ASP A N 1
ATOM 1474 C CA . ASP A 1 195 ? -8.852 -27.277 29.292 1.00 42.97 195 ASP A CA 1
ATOM 1475 C C . ASP A 1 195 ? -9.260 -28.637 28.677 1.00 42.97 195 ASP A C 1
ATOM 1477 O O . ASP A 1 195 ? -9.286 -29.666 29.354 1.00 42.97 195 ASP A O 1
ATOM 1481 N N . ASP A 1 196 ? -9.633 -28.637 27.394 1.00 41.91 196 ASP A N 1
ATOM 1482 C CA . ASP A 1 196 ? -10.076 -29.818 26.643 1.00 41.91 196 ASP A CA 1
ATOM 1483 C C . ASP A 1 196 ? -8.955 -30.440 25.794 1.00 41.91 196 ASP A C 1
ATOM 1485 O O . ASP A 1 196 ? -9.173 -31.423 25.082 1.00 41.91 196 ASP A O 1
ATOM 1489 N N . GLY A 1 197 ? -7.722 -29.946 25.939 1.00 38.12 197 GLY A N 1
ATOM 1490 C CA . GLY A 1 197 ? -6.533 -30.593 25.398 1.00 38.12 197 GLY A CA 1
ATOM 1491 C C . GLY A 1 197 ? -6.406 -30.555 23.874 1.00 38.12 197 GLY A C 1
ATOM 1492 O O . GLY A 1 197 ? -5.732 -31.430 23.331 1.00 38.12 197 GLY A O 1
ATOM 1493 N N . ASP A 1 198 ? -7.009 -29.581 23.178 1.00 43.34 198 ASP A N 1
ATOM 1494 C CA . ASP A 1 198 ? -6.788 -29.386 21.737 1.00 43.34 198 ASP A CA 1
ATOM 1495 C C . ASP A 1 198 ? -5.402 -28.750 21.465 1.00 43.34 198 ASP A C 1
ATOM 1497 O O . ASP A 1 198 ? -5.201 -27.557 21.718 1.00 43.34 198 ASP A O 1
ATOM 1501 N N . PRO A 1 199 ? -4.427 -29.502 20.911 1.00 40.16 199 PRO A N 1
ATOM 1502 C CA . PRO A 1 199 ? -3.086 -28.995 20.622 1.00 40.16 199 PRO A CA 1
ATOM 1503 C C . PRO A 1 199 ? -3.047 -28.006 19.444 1.00 40.16 199 PRO A C 1
ATOM 1505 O O . PRO A 1 199 ? -1.989 -27.449 19.154 1.00 40.16 199 PRO A O 1
ATOM 1508 N N . TYR A 1 200 ? -4.167 -27.793 18.746 1.00 36.47 200 TYR A N 1
ATOM 1509 C CA . TYR A 1 200 ? -4.286 -26.820 17.663 1.00 36.47 200 TYR A CA 1
ATOM 1510 C C . TYR A 1 200 ? -4.954 -25.508 18.109 1.00 36.47 200 TYR A C 1
AT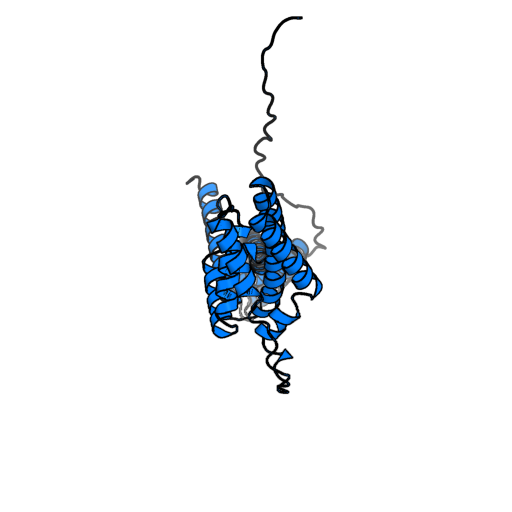OM 1512 O O . TYR A 1 200 ? -5.047 -24.584 17.301 1.00 36.47 200 TYR A O 1
ATOM 1520 N N . ARG A 1 201 ? -5.342 -25.367 19.390 1.00 42.22 201 ARG A N 1
ATOM 1521 C CA . ARG A 1 201 ? -5.932 -24.130 19.945 1.00 42.22 201 ARG A CA 1
ATOM 1522 C C . ARG A 1 201 ? -4.980 -22.934 19.857 1.00 42.22 201 ARG A C 1
ATOM 1524 O O . ARG A 1 201 ? -5.406 -21.827 19.551 1.00 42.22 201 ARG A O 1
ATOM 1531 N N . ASP A 1 202 ? -3.676 -23.159 20.007 1.00 39.72 202 ASP A N 1
ATOM 1532 C CA . ASP A 1 202 ? -2.647 -22.123 19.824 1.00 39.72 202 ASP A CA 1
ATOM 1533 C C . ASP A 1 202 ? -2.507 -21.659 18.367 1.00 39.72 202 ASP A C 1
ATOM 1535 O O . ASP A 1 202 ? -1.825 -20.672 18.100 1.00 39.72 202 ASP A O 1
ATOM 1539 N N . LEU A 1 203 ? -3.136 -22.352 17.413 1.00 37.91 203 LEU A N 1
ATOM 1540 C CA . LEU A 1 203 ? -3.211 -21.961 16.006 1.00 37.91 203 LEU A CA 1
ATOM 1541 C C . LEU A 1 203 ? -4.560 -21.329 15.645 1.00 37.91 203 LEU A C 1
ATOM 1543 O O . LEU A 1 203 ? -4.694 -20.833 14.527 1.00 37.91 203 LEU A O 1
ATOM 1547 N N . ASP A 1 204 ? -5.538 -21.327 16.560 1.00 48.09 204 ASP A N 1
ATOM 1548 C CA . ASP A 1 204 ? -6.791 -20.600 16.379 1.00 48.09 204 ASP A CA 1
ATOM 1549 C C . ASP A 1 204 ? -6.514 -19.093 16.506 1.00 48.09 204 ASP A C 1
ATOM 1551 O O . ASP A 1 204 ? -6.125 -18.611 17.579 1.00 48.09 204 ASP A O 1
ATOM 1555 N N . PRO A 1 205 ? -6.730 -18.314 15.435 1.00 47.94 205 PRO A N 1
ATOM 1556 C CA . PRO A 1 205 ? -6.535 -16.875 15.460 1.00 47.94 205 PRO A CA 1
ATOM 1557 C C . PRO A 1 205 ? -7.397 -16.178 16.521 1.00 47.94 205 PRO A C 1
ATOM 1559 O O . PRO A 1 205 ? -6.976 -15.150 17.044 1.00 47.94 205 PRO A O 1
ATOM 1562 N N . ASN A 1 206 ? -8.566 -16.724 16.889 1.00 49.38 206 ASN A N 1
ATOM 1563 C CA . ASN A 1 206 ? -9.378 -16.168 17.974 1.00 49.38 206 ASN A CA 1
ATOM 1564 C C . ASN A 1 206 ? -8.726 -16.402 19.332 1.00 49.38 206 ASN A C 1
ATOM 1566 O O . ASN A 1 206 ? -8.695 -15.484 20.146 1.00 49.38 206 ASN A O 1
ATOM 1570 N N . THR A 1 207 ? -8.181 -17.594 19.571 1.00 51.94 207 THR A N 1
ATOM 1571 C CA . THR A 1 207 ? -7.420 -17.887 20.786 1.00 51.94 207 THR A CA 1
ATOM 1572 C C . THR A 1 207 ? -6.180 -17.005 20.855 1.00 51.94 207 THR A C 1
ATOM 1574 O O . THR A 1 207 ? -5.989 -16.367 21.880 1.00 51.94 207 THR A O 1
ATOM 1577 N N . GLN A 1 208 ? -5.410 -16.854 19.771 1.00 49.25 208 GLN A N 1
ATOM 1578 C CA . GLN A 1 208 ? -4.252 -15.953 19.736 1.00 49.25 208 GLN A CA 1
ATOM 1579 C C . GLN A 1 208 ? -4.627 -14.480 19.929 1.00 49.25 208 GLN A C 1
ATOM 1581 O O . GLN A 1 208 ? -3.918 -13.768 20.623 1.00 49.25 208 GLN A O 1
ATOM 1586 N N . VAL A 1 209 ? -5.721 -13.984 19.347 1.00 50.81 209 VAL A N 1
ATOM 1587 C CA . VAL A 1 209 ? -6.195 -12.608 19.593 1.00 50.81 209 VAL A CA 1
ATOM 1588 C C . VAL A 1 209 ? -6.614 -12.423 21.048 1.00 50.81 209 VAL A C 1
ATOM 1590 O O . VAL A 1 209 ? -6.229 -11.434 21.674 1.00 50.81 209 VAL A O 1
ATOM 1593 N N . LYS A 1 210 ? -7.332 -13.400 21.606 1.00 54.00 210 LYS A N 1
ATOM 1594 C CA . LYS A 1 210 ? -7.803 -13.390 22.994 1.00 54.00 210 LYS A CA 1
ATOM 1595 C C . LYS A 1 210 ? -6.668 -13.555 24.015 1.00 54.00 210 LYS A C 1
ATOM 1597 O O . LYS A 1 210 ? -6.756 -12.961 25.083 1.00 54.00 210 LYS A O 1
ATOM 1602 N N . THR A 1 211 ? -5.607 -14.307 23.707 1.00 50.38 211 THR A N 1
ATOM 1603 C CA . THR A 1 211 ? -4.437 -14.497 24.587 1.00 50.38 211 THR A CA 1
ATOM 1604 C C . THR A 1 211 ? -3.335 -13.454 24.381 1.00 50.38 211 THR A C 1
ATOM 1606 O O . THR A 1 211 ? -2.609 -13.164 25.331 1.00 50.38 211 THR A O 1
ATOM 1609 N N . ASN A 1 212 ? -3.207 -12.855 23.188 1.00 50.50 212 ASN A N 1
ATOM 1610 C CA . ASN A 1 212 ? -2.181 -11.840 22.889 1.00 50.50 212 ASN A CA 1
ATOM 1611 C C . ASN A 1 212 ? -2.604 -10.403 23.215 1.00 50.50 212 ASN A C 1
ATOM 1613 O O . ASN A 1 212 ? -1.740 -9.523 23.274 1.00 50.50 212 ASN A O 1
ATOM 1617 N N . LEU A 1 213 ? -3.892 -10.130 23.457 1.00 56.44 213 LEU A N 1
ATOM 1618 C CA . LEU A 1 213 ? -4.266 -8.963 24.257 1.00 56.44 213 LEU A CA 1
ATOM 1619 C C . LEU A 1 213 ? -3.677 -9.192 25.643 1.00 56.44 213 LEU A C 1
ATOM 1621 O O . LEU A 1 213 ? -4.202 -9.996 26.409 1.00 56.44 213 LEU A O 1
ATOM 1625 N N . SER A 1 214 ? -2.531 -8.561 25.918 1.00 57.66 214 SER A N 1
ATOM 1626 C CA . SER A 1 214 ? -1.778 -8.811 27.145 1.00 57.66 214 SER A CA 1
ATOM 1627 C C . SER A 1 214 ? -2.711 -8.752 28.355 1.00 57.66 214 SER A C 1
ATOM 1629 O O . SER A 1 214 ? -3.615 -7.913 28.406 1.00 57.66 214 SER A O 1
ATOM 1631 N N . GLY A 1 215 ? -2.489 -9.622 29.346 1.00 62.66 215 GLY A N 1
ATOM 1632 C CA . GLY A 1 215 ? -3.260 -9.585 30.595 1.00 62.66 215 GLY A CA 1
ATOM 1633 C C . GLY A 1 215 ? -3.327 -8.172 31.190 1.00 62.66 215 GLY A C 1
ATOM 1634 O O . GLY A 1 215 ? -4.350 -7.781 31.738 1.00 62.66 215 GLY A O 1
ATOM 1635 N N . ASP A 1 216 ? -2.293 -7.357 30.962 1.00 65.81 216 ASP A N 1
ATOM 1636 C CA . ASP A 1 216 ? -2.244 -5.943 31.336 1.00 65.81 216 ASP A CA 1
ATOM 1637 C C . ASP A 1 216 ? -3.288 -5.065 30.627 1.00 65.81 216 ASP A C 1
ATOM 1639 O O . ASP A 1 216 ? -3.865 -4.188 31.264 1.00 65.81 216 ASP A O 1
ATOM 1643 N N . LEU A 1 217 ? -3.545 -5.265 29.329 1.00 67.56 217 LEU A N 1
ATOM 1644 C CA . LEU A 1 217 ? -4.577 -4.534 28.581 1.00 67.56 217 LEU A CA 1
ATOM 1645 C C . LEU A 1 217 ? -5.981 -4.920 29.050 1.00 67.56 217 LEU A C 1
ATOM 1647 O O . LEU A 1 217 ? -6.819 -4.037 29.226 1.00 67.56 217 LEU A O 1
ATOM 1651 N N . LYS A 1 218 ? -6.212 -6.214 29.304 1.00 70.62 218 LYS A N 1
ATOM 1652 C CA . LYS A 1 218 ? -7.480 -6.710 29.857 1.00 70.62 218 LYS A CA 1
ATOM 1653 C C . LYS A 1 218 ? -7.737 -6.131 31.250 1.00 70.62 218 LYS A C 1
ATOM 1655 O O . LYS A 1 218 ? -8.762 -5.494 31.454 1.00 70.62 218 LYS A O 1
ATOM 1660 N N . ASN A 1 219 ? -6.763 -6.240 32.155 1.00 74.50 219 ASN A N 1
ATOM 1661 C CA . ASN A 1 219 ? -6.862 -5.700 33.513 1.00 74.50 219 ASN A CA 1
ATOM 1662 C C . ASN A 1 219 ? -7.107 -4.183 33.507 1.00 74.50 219 ASN A C 1
ATOM 1664 O O . ASN A 1 219 ? -7.976 -3.689 34.216 1.00 74.50 219 ASN A O 1
ATOM 1668 N N . GLN A 1 220 ? -6.390 -3.437 32.659 1.00 76.12 220 GLN A N 1
ATOM 1669 C CA . GLN A 1 220 ? -6.599 -1.993 32.531 1.00 76.12 220 GLN A CA 1
ATOM 1670 C C . GLN A 1 220 ? -7.992 -1.641 32.011 1.00 76.12 220 GLN A C 1
ATOM 1672 O O . GLN A 1 220 ? -8.525 -0.597 32.383 1.00 76.12 220 GLN A O 1
ATOM 1677 N N . LEU A 1 221 ? -8.566 -2.455 31.126 1.00 77.75 221 LEU A N 1
ATOM 1678 C CA . LEU A 1 221 ? -9.912 -2.221 30.627 1.00 77.75 221 LEU A CA 1
ATOM 1679 C C . LEU A 1 221 ? -10.969 -2.566 31.683 1.00 77.75 221 LEU A C 1
ATOM 1681 O O . LEU A 1 221 ? -11.889 -1.774 31.876 1.00 77.75 221 LEU A O 1
ATOM 1685 N N . ASP A 1 222 ? -10.802 -3.675 32.406 1.00 79.81 222 ASP A N 1
ATOM 1686 C CA . ASP A 1 222 ? -11.674 -4.068 33.520 1.00 79.81 222 ASP A CA 1
ATOM 1687 C C . ASP A 1 222 ? -11.680 -3.000 34.628 1.00 79.81 222 ASP A C 1
ATOM 1689 O O . ASP A 1 222 ? -12.745 -2.603 35.109 1.00 79.81 222 ASP A O 1
ATOM 1693 N N . ASP A 1 223 ? -10.515 -2.429 34.949 1.00 84.25 223 ASP A N 1
ATOM 1694 C CA . ASP A 1 223 ? -10.394 -1.304 35.881 1.00 84.25 223 ASP A CA 1
ATOM 1695 C C . ASP A 1 223 ? -11.217 -0.087 35.420 1.00 84.25 223 ASP A C 1
ATOM 1697 O O . ASP A 1 223 ? -11.911 0.551 36.220 1.00 84.25 223 ASP A O 1
ATOM 1701 N N . LYS A 1 224 ? -11.177 0.251 34.122 1.00 87.50 224 LYS A N 1
ATOM 1702 C CA . LYS A 1 224 ? -11.939 1.386 33.569 1.00 87.50 224 LYS A CA 1
ATOM 1703 C C . LYS A 1 224 ? -13.430 1.093 33.431 1.00 87.50 224 LYS A C 1
ATOM 1705 O O . LYS A 1 224 ? -14.239 1.982 33.700 1.00 87.50 224 LYS A O 1
ATOM 1710 N N . LYS A 1 225 ? -13.810 -0.146 33.114 1.00 86.31 225 LYS A N 1
ATOM 1711 C CA . LYS A 1 225 ? -15.199 -0.625 33.173 1.00 86.31 225 LYS A CA 1
ATOM 1712 C C . LYS A 1 225 ? -15.759 -0.436 34.582 1.00 86.31 225 LYS A C 1
ATOM 1714 O O . LYS A 1 225 ? -16.825 0.160 34.737 1.00 86.31 225 LYS A O 1
ATOM 1719 N N . HIS A 1 226 ? -15.030 -0.866 35.612 1.00 86.62 226 HIS A N 1
ATOM 1720 C CA . HIS A 1 226 ? -15.443 -0.688 37.003 1.00 86.62 226 HIS A CA 1
ATOM 1721 C C . HIS A 1 226 ? -15.514 0.784 37.423 1.00 86.62 226 HIS A C 1
ATOM 1723 O O . HIS A 1 226 ? -16.455 1.169 38.121 1.00 86.62 226 HIS A O 1
ATOM 1729 N N . ALA A 1 227 ? -14.584 1.625 36.962 1.00 87.75 227 ALA A N 1
ATOM 1730 C CA . ALA A 1 227 ? -14.635 3.065 37.206 1.00 87.75 227 ALA A CA 1
ATOM 1731 C C . ALA A 1 227 ? -15.908 3.703 36.619 1.00 87.75 227 ALA A C 1
ATOM 1733 O O . ALA A 1 227 ? -16.605 4.440 37.321 1.00 87.75 227 ALA A O 1
ATOM 1734 N N . LEU A 1 228 ? -16.267 3.365 35.373 1.00 87.94 228 LEU A N 1
ATOM 1735 C CA . LEU A 1 228 ? -17.495 3.853 34.742 1.00 87.94 228 LEU A CA 1
ATOM 1736 C C . LEU A 1 228 ? -18.749 3.316 35.444 1.00 87.94 228 LEU A C 1
ATOM 1738 O O . LEU A 1 228 ? -19.669 4.084 35.713 1.00 87.94 228 LEU A O 1
ATOM 1742 N N . GLN A 1 229 ? -18.783 2.033 35.816 1.00 89.75 229 GLN A N 1
ATOM 1743 C CA . GLN A 1 229 ? -19.885 1.461 36.602 1.00 89.75 229 GLN A CA 1
ATOM 1744 C C . GLN A 1 229 ? -20.072 2.189 37.944 1.00 89.75 229 GLN A C 1
ATOM 1746 O O . GLN A 1 229 ? -21.201 2.513 38.322 1.00 89.75 229 GLN A O 1
ATOM 1751 N N . GLY A 1 230 ? -18.975 2.502 38.640 1.00 88.44 230 GLY A N 1
ATOM 1752 C CA . GLY A 1 230 ? -18.997 3.283 39.878 1.00 88.44 230 GLY A CA 1
ATOM 1753 C C . GLY A 1 230 ? -19.522 4.707 39.669 1.00 88.44 230 GLY A C 1
ATOM 1754 O O . GLY A 1 230 ? -20.395 5.161 40.416 1.00 88.44 230 GLY A O 1
ATOM 1755 N N . ALA A 1 231 ? -19.055 5.388 38.618 1.00 88.62 231 ALA A N 1
ATOM 1756 C CA . ALA A 1 231 ? -19.524 6.721 38.243 1.00 88.62 231 ALA A 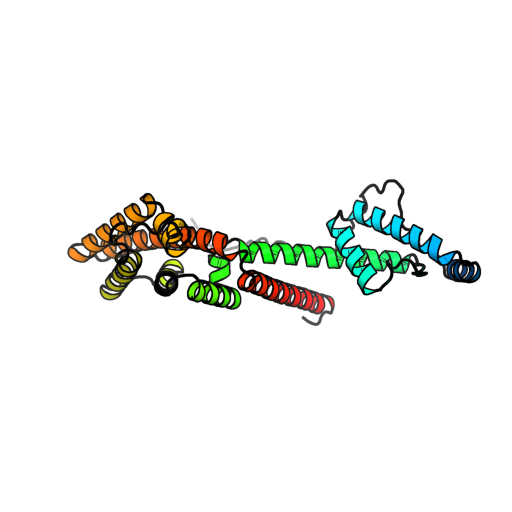CA 1
ATOM 1757 C C . ALA A 1 231 ? -21.006 6.722 37.830 1.00 88.62 231 ALA A C 1
ATOM 1759 O O . ALA A 1 231 ? -21.745 7.651 38.155 1.00 88.62 231 ALA A O 1
ATOM 1760 N N . MET A 1 232 ? -21.490 5.665 37.171 1.00 88.44 232 MET A N 1
ATOM 1761 C CA . MET A 1 232 ? -22.907 5.536 36.834 1.00 88.44 232 MET A CA 1
ATOM 1762 C C . MET A 1 232 ? -23.801 5.392 38.067 1.00 88.44 232 MET A C 1
ATOM 1764 O O . MET A 1 232 ? -24.909 5.930 38.057 1.00 88.44 232 MET A O 1
ATOM 1768 N N . ALA A 1 233 ? -23.333 4.693 39.105 1.00 87.25 233 ALA A N 1
ATOM 1769 C CA . ALA A 1 233 ? -24.108 4.452 40.317 1.00 87.25 233 ALA A CA 1
ATOM 1770 C C . ALA A 1 233 ? -24.268 5.716 41.176 1.00 87.25 233 ALA A C 1
ATOM 1772 O O . ALA A 1 233 ? -25.368 5.985 41.652 1.00 87.25 233 ALA A O 1
ATOM 1773 N N . ASN A 1 234 ? -23.190 6.488 41.368 1.00 84.81 234 ASN A N 1
ATOM 1774 C CA . ASN A 1 234 ? -23.159 7.569 42.367 1.00 84.81 234 ASN A CA 1
ATOM 1775 C C . ASN A 1 234 ? -22.476 8.872 41.901 1.00 84.81 234 ASN A C 1
ATOM 1777 O O . ASN A 1 234 ? -22.383 9.816 42.684 1.00 84.81 234 ASN A O 1
ATOM 1781 N N . GLY A 1 235 ? -21.970 8.929 40.669 1.00 84.56 235 GLY A N 1
ATOM 1782 C CA . GLY A 1 235 ? -21.198 10.059 40.149 1.00 84.56 235 GLY A CA 1
ATOM 1783 C C . GLY A 1 235 ? -22.048 11.159 39.513 1.00 84.56 235 GLY A C 1
ATOM 1784 O O . GLY A 1 235 ? -23.201 10.964 39.113 1.00 84.56 235 GLY A O 1
ATOM 1785 N N . THR A 1 236 ? -21.446 12.339 39.388 1.00 90.25 236 THR A N 1
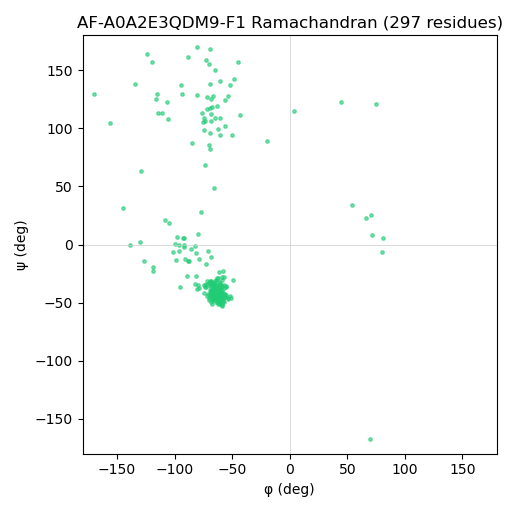ATOM 1786 C CA . THR A 1 236 ? -21.981 13.451 38.598 1.00 90.25 236 THR A CA 1
ATOM 1787 C C . THR A 1 236 ? -21.922 13.137 37.100 1.00 90.25 236 THR A C 1
ATOM 1789 O O . THR A 1 236 ? -21.270 12.188 36.669 1.00 90.25 236 THR A O 1
ATOM 1792 N N . LEU A 1 237 ? -22.593 13.945 36.271 1.00 86.31 237 LEU A N 1
ATOM 1793 C CA . LEU A 1 237 ? -22.460 13.823 34.815 1.00 86.31 237 LEU A CA 1
ATOM 1794 C C . LEU A 1 237 ? -20.996 13.972 34.372 1.00 86.31 237 LEU A C 1
ATOM 1796 O O . LEU A 1 237 ? -20.561 13.241 33.494 1.00 86.31 237 LEU A O 1
ATOM 1800 N N . GLN A 1 238 ? -20.240 14.864 35.018 1.00 87.25 238 GLN A N 1
ATOM 1801 C CA . GLN A 1 238 ? -18.819 15.050 34.734 1.00 87.25 238 GLN A CA 1
ATOM 1802 C C . GLN A 1 238 ? -18.014 13.785 35.057 1.00 87.25 238 GLN A C 1
ATOM 1804 O O . GLN A 1 238 ? -17.260 13.329 34.208 1.00 87.25 238 GLN A O 1
ATOM 1809 N N . ASP A 1 239 ? -18.251 13.163 36.218 1.00 88.75 239 ASP A N 1
ATOM 1810 C CA . ASP A 1 239 ? -17.565 11.918 36.602 1.00 88.75 239 ASP A CA 1
ATOM 1811 C C . ASP A 1 239 ? -17.855 10.777 35.612 1.00 88.75 239 ASP A C 1
ATOM 1813 O O . ASP A 1 239 ? -16.972 9.983 35.293 1.00 88.75 239 ASP A O 1
ATOM 1817 N N . LYS A 1 240 ? -19.093 10.702 35.098 1.00 88.44 240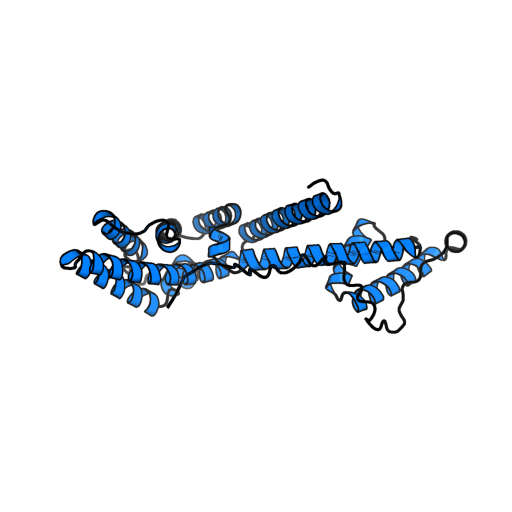 LYS A N 1
ATOM 1818 C CA . LYS A 1 240 ? -19.488 9.722 34.071 1.00 88.44 240 LYS A CA 1
ATOM 1819 C C . LYS A 1 240 ? -18.774 9.981 32.749 1.00 88.44 240 LYS A C 1
ATOM 1821 O O . LYS A 1 240 ? -18.245 9.045 32.157 1.00 88.44 240 LYS A O 1
ATOM 1826 N N . THR A 1 241 ? -18.738 11.236 32.307 1.00 87.12 241 THR A N 1
ATOM 1827 C CA . THR A 1 241 ? -18.052 11.646 31.076 1.00 87.12 241 THR A CA 1
ATOM 1828 C C . THR A 1 241 ? -16.550 11.384 31.158 1.00 87.12 241 THR A C 1
ATOM 1830 O O . THR A 1 241 ? -15.981 10.826 30.224 1.00 87.12 241 THR A O 1
ATOM 1833 N N . ASP A 1 242 ? -15.909 11.718 32.278 1.00 88.56 242 ASP A N 1
ATOM 1834 C CA . ASP A 1 242 ? -14.474 11.499 32.467 1.00 88.56 242 ASP A CA 1
ATOM 1835 C C . ASP A 1 242 ? -14.143 10.000 32.485 1.00 88.56 242 ASP A C 1
ATOM 1837 O O . ASP A 1 242 ? -13.256 9.556 31.754 1.00 88.56 242 ASP A O 1
ATOM 1841 N N . ALA A 1 243 ? -14.917 9.190 33.217 1.00 88.62 243 ALA A N 1
ATOM 1842 C CA . ALA A 1 243 ? -14.750 7.737 33.223 1.00 88.62 243 ALA A CA 1
ATOM 1843 C C . ALA A 1 243 ? -15.005 7.102 31.842 1.00 88.62 243 ALA A C 1
ATOM 1845 O O . ALA A 1 243 ? -14.294 6.176 31.444 1.00 88.62 243 ALA A O 1
ATOM 1846 N N . ALA A 1 244 ? -15.984 7.607 31.085 1.00 86.88 244 ALA A N 1
ATOM 1847 C CA . ALA A 1 244 ? -16.255 7.148 29.726 1.00 86.88 244 ALA A CA 1
ATOM 1848 C C . ALA A 1 244 ? -15.110 7.494 28.768 1.00 86.88 244 ALA A C 1
ATOM 1850 O O . ALA A 1 244 ? -14.678 6.633 28.007 1.00 86.88 244 ALA A O 1
ATOM 1851 N N . ASN A 1 245 ? -14.561 8.709 28.842 1.00 86.94 245 ASN A N 1
ATOM 1852 C CA . ASN A 1 245 ? -13.413 9.117 28.031 1.00 86.94 245 ASN A CA 1
ATOM 1853 C C . ASN A 1 245 ? -12.169 8.273 28.335 1.00 86.94 245 ASN A C 1
ATOM 1855 O O . ASN A 1 245 ? -11.446 7.881 27.418 1.00 86.94 245 ASN A O 1
ATOM 1859 N N . GLU A 1 246 ? -11.927 7.945 29.606 1.00 88.50 246 GLU A N 1
ATOM 1860 C CA . GLU A 1 246 ? -10.840 7.040 29.983 1.00 88.50 246 GLU A CA 1
ATOM 1861 C C . GLU A 1 246 ? -11.044 5.620 29.439 1.00 88.50 246 GLU A C 1
ATOM 1863 O O . GLU A 1 246 ? -10.082 5.000 28.978 1.00 88.50 246 GLU A O 1
ATOM 1868 N N . LEU A 1 247 ? -12.279 5.108 29.459 1.00 86.06 247 LEU A N 1
ATOM 1869 C CA . LEU A 1 247 ? -12.615 3.807 28.881 1.00 86.06 247 LEU A CA 1
ATOM 1870 C C . LEU A 1 247 ? -12.436 3.804 27.353 1.00 86.06 247 LEU A C 1
ATOM 1872 O O . LEU A 1 247 ? -11.799 2.900 26.817 1.00 86.06 247 LEU A O 1
ATOM 1876 N N . ILE A 1 248 ? -12.906 4.846 26.660 1.00 84.62 248 ILE A N 1
ATOM 1877 C CA . ILE A 1 248 ? -12.722 5.025 25.211 1.00 84.62 248 ILE A CA 1
ATOM 1878 C C . ILE A 1 248 ? -11.232 5.090 24.855 1.00 84.62 248 ILE A C 1
ATOM 1880 O O . ILE A 1 248 ? -10.788 4.425 23.922 1.00 84.62 248 ILE A O 1
ATOM 1884 N N . ALA A 1 249 ? -10.422 5.815 25.632 1.00 84.12 249 ALA A N 1
ATOM 1885 C CA . ALA A 1 249 ? -8.978 5.868 25.413 1.00 84.12 249 ALA A CA 1
ATOM 1886 C C . ALA A 1 249 ? -8.318 4.479 25.520 1.00 84.12 249 ALA A C 1
ATOM 1888 O O . ALA A 1 249 ? -7.378 4.174 24.780 1.00 84.12 249 ALA A O 1
ATOM 1889 N N . LYS A 1 250 ? -8.815 3.610 26.411 1.00 83.00 250 LYS A N 1
ATOM 1890 C CA . LYS A 1 250 ? -8.359 2.216 26.499 1.00 83.00 250 LYS A CA 1
ATOM 1891 C C . LYS A 1 250 ? -8.871 1.358 25.351 1.00 83.00 250 LYS A C 1
ATOM 1893 O O . LYS A 1 250 ? -8.092 0.563 24.828 1.00 83.00 250 LYS A O 1
ATOM 1898 N N . PHE A 1 251 ? -10.097 1.572 24.886 1.00 78.69 251 PHE A N 1
ATOM 1899 C CA . PHE A 1 251 ? -10.578 0.940 23.662 1.00 78.69 251 PHE A CA 1
ATOM 1900 C C . PHE A 1 251 ? -9.726 1.287 22.443 1.00 78.69 251 PHE A C 1
ATOM 1902 O O . PHE A 1 251 ? -9.406 0.388 21.672 1.00 78.69 251 PHE A O 1
ATOM 1909 N N . SER A 1 252 ? -9.259 2.529 22.305 1.00 77.06 252 SER A N 1
ATOM 1910 C CA . SER A 1 252 ? -8.350 2.901 21.212 1.00 77.06 252 SER A CA 1
ATOM 1911 C C . SER A 1 252 ? -7.025 2.129 21.268 1.00 77.06 252 SER A C 1
ATOM 1913 O O . SER A 1 252 ? -6.501 1.701 20.237 1.00 77.06 252 SER A O 1
ATOM 1915 N N . ALA A 1 253 ? -6.494 1.887 22.472 1.00 74.94 253 ALA A N 1
ATOM 1916 C CA . ALA A 1 253 ? -5.300 1.061 22.658 1.00 74.94 253 ALA A CA 1
ATOM 1917 C C . ALA A 1 253 ? -5.549 -0.415 22.298 1.00 74.94 253 ALA A C 1
ATOM 1919 O O . ALA A 1 253 ? -4.724 -1.031 21.623 1.00 74.94 253 ALA A O 1
ATOM 1920 N N . VAL A 1 254 ? -6.703 -0.962 22.693 1.00 72.12 254 VAL A N 1
ATOM 1921 C CA . VAL A 1 254 ? -7.153 -2.315 22.325 1.00 72.12 254 VAL A CA 1
ATOM 1922 C C . VAL A 1 254 ? -7.320 -2.428 20.808 1.00 72.12 254 VAL A C 1
ATOM 1924 O O . VAL A 1 254 ? -6.703 -3.301 20.203 1.00 72.12 254 VAL A O 1
ATOM 1927 N N . LYS A 1 255 ? -8.043 -1.499 20.168 1.00 74.06 255 LYS A N 1
ATOM 1928 C CA . LYS A 1 255 ? -8.199 -1.411 18.707 1.00 74.06 255 LYS A CA 1
ATOM 1929 C C . LYS A 1 255 ? -6.842 -1.439 18.005 1.00 74.06 255 LYS A C 1
ATOM 1931 O O . LYS A 1 255 ? -6.664 -2.193 17.055 1.00 74.06 255 LYS A O 1
ATOM 1936 N N . THR A 1 256 ? -5.876 -0.663 18.494 1.00 74.00 256 THR A N 1
ATOM 1937 C CA . THR A 1 256 ? -4.522 -0.614 17.919 1.00 74.00 256 THR A CA 1
ATOM 1938 C C . THR A 1 256 ? -3.808 -1.963 18.059 1.00 74.00 256 THR A C 1
ATOM 1940 O O . THR A 1 256 ? -3.235 -2.466 17.094 1.00 74.00 256 THR A O 1
ATOM 1943 N N . ALA A 1 257 ? -3.857 -2.580 19.243 1.00 69.12 257 ALA A N 1
ATOM 1944 C CA . ALA A 1 257 ? -3.221 -3.871 19.505 1.00 69.12 257 ALA A CA 1
ATOM 1945 C C . ALA A 1 257 ? -3.820 -4.999 18.646 1.00 69.12 257 ALA A C 1
ATOM 1947 O O . ALA A 1 257 ? -3.079 -5.743 18.000 1.00 69.12 257 ALA A O 1
ATOM 1948 N N . LEU A 1 258 ? -5.151 -5.080 18.571 1.00 67.44 258 LEU A N 1
ATOM 1949 C CA . LEU A 1 258 ? -5.850 -6.003 17.675 1.00 67.44 258 LEU A CA 1
ATOM 1950 C C . LEU A 1 258 ? -5.553 -5.716 16.219 1.00 67.44 258 LEU A C 1
ATOM 1952 O O . LEU A 1 258 ? -5.274 -6.639 15.465 1.00 67.44 258 LEU A O 1
ATOM 1956 N N . GLY A 1 259 ? -5.594 -4.448 15.827 1.00 68.31 259 GLY A N 1
ATOM 1957 C CA . GLY A 1 259 ? -5.300 -4.020 14.474 1.00 68.31 259 GLY A CA 1
ATOM 1958 C C . GLY A 1 259 ? -3.926 -4.489 14.021 1.00 68.31 259 GLY A C 1
ATOM 1959 O O . GLY A 1 259 ? -3.801 -5.041 12.932 1.00 68.31 259 GLY A O 1
ATOM 1960 N N . ASN A 1 260 ? -2.914 -4.368 14.879 1.00 70.81 260 ASN A N 1
ATOM 1961 C CA . ASN A 1 260 ? -1.566 -4.862 14.605 1.00 70.81 260 ASN A CA 1
ATOM 1962 C C . ASN A 1 260 ? -1.514 -6.389 14.485 1.00 70.81 260 ASN A C 1
ATOM 1964 O O . ASN A 1 260 ? -0.858 -6.908 13.581 1.00 70.81 260 ASN A O 1
ATOM 1968 N N . LEU A 1 261 ? -2.211 -7.111 15.363 1.00 66.88 261 LEU A N 1
ATOM 1969 C CA . LEU A 1 261 ? -2.248 -8.572 15.337 1.00 66.88 261 LEU A CA 1
ATOM 1970 C C . LEU A 1 261 ? -2.978 -9.108 14.098 1.00 66.88 261 LEU A C 1
ATOM 1972 O O . LEU A 1 261 ? -2.468 -9.982 13.400 1.00 66.88 261 LEU A O 1
ATOM 1976 N N . ILE A 1 262 ? -4.139 -8.535 13.790 1.00 66.88 262 ILE A N 1
ATOM 1977 C CA . ILE A 1 262 ? -4.918 -8.817 12.587 1.00 66.88 262 ILE A CA 1
ATOM 1978 C C . ILE A 1 262 ? -4.068 -8.517 11.362 1.00 66.88 262 ILE A C 1
ATOM 1980 O O . ILE A 1 262 ? -3.877 -9.403 10.539 1.00 66.88 262 ILE A O 1
ATOM 1984 N N . THR A 1 263 ? -3.476 -7.324 11.280 1.00 68.88 263 THR A N 1
ATOM 1985 C CA . THR A 1 263 ? -2.597 -6.938 10.170 1.00 68.88 263 THR A CA 1
ATOM 1986 C C . THR A 1 263 ? -1.439 -7.924 10.023 1.00 68.88 263 THR A C 1
ATOM 1988 O O . THR A 1 263 ? -1.161 -8.365 8.915 1.00 68.88 263 THR A O 1
ATOM 1991 N N . SER A 1 264 ? -0.795 -8.343 11.115 1.00 71.06 264 SER A N 1
ATOM 1992 C CA . SER A 1 264 ? 0.269 -9.356 11.082 1.00 71.06 264 SER A CA 1
ATOM 1993 C C . SER A 1 264 ? -0.211 -10.695 10.510 1.00 71.06 264 SER A C 1
ATOM 1995 O O . SER A 1 264 ? 0.503 -11.316 9.722 1.00 71.06 264 SER A O 1
ATOM 1997 N N . ASN A 1 265 ? -1.422 -11.123 10.868 1.00 67.38 265 ASN A N 1
ATOM 1998 C CA . ASN A 1 265 ? -1.978 -12.410 10.457 1.00 67.38 265 ASN A CA 1
ATOM 1999 C C . ASN A 1 265 ? -2.534 -12.397 9.026 1.00 67.38 265 ASN A C 1
ATOM 2001 O O . ASN A 1 265 ? -2.403 -13.390 8.314 1.00 67.38 265 ASN A O 1
ATOM 2005 N N . ILE A 1 266 ? -3.117 -11.282 8.577 1.00 71.75 266 ILE A N 1
ATOM 2006 C CA . ILE A 1 266 ? -3.794 -11.197 7.274 1.00 71.75 266 ILE A CA 1
ATOM 2007 C C . ILE A 1 266 ? -2.941 -10.570 6.171 1.00 71.75 266 ILE A C 1
ATOM 2009 O O . ILE A 1 266 ? -3.307 -10.671 5.004 1.00 71.75 266 ILE A O 1
ATOM 2013 N N . ARG A 1 267 ? -1.813 -9.916 6.483 1.00 72.31 267 ARG A N 1
ATOM 2014 C CA . ARG A 1 267 ? -0.996 -9.207 5.473 1.00 72.31 267 ARG A CA 1
ATOM 2015 C C . ARG A 1 267 ? -0.544 -10.119 4.325 1.00 72.31 267 ARG A C 1
ATOM 2017 O O . ARG A 1 267 ? -0.368 -9.642 3.206 1.00 72.31 267 ARG A O 1
ATOM 2024 N N . ASN A 1 268 ? -0.398 -11.414 4.599 1.00 75.94 268 ASN A N 1
ATOM 2025 C CA . ASN A 1 268 ? -0.004 -12.425 3.618 1.00 75.94 268 ASN A CA 1
ATOM 2026 C C . ASN A 1 268 ? -1.196 -13.174 2.992 1.00 75.94 268 ASN A C 1
ATOM 2028 O O . ASN A 1 268 ? -0.982 -14.061 2.166 1.00 75.94 268 ASN A O 1
ATOM 2032 N N . GLU A 1 269 ? -2.435 -12.861 3.382 1.00 79.38 269 GLU A N 1
ATOM 2033 C CA . GLU A 1 269 ? -3.622 -13.491 2.805 1.00 79.38 269 GLU A CA 1
ATOM 2034 C C . GLU A 1 269 ? -3.837 -12.986 1.369 1.00 79.38 269 GLU A C 1
ATOM 2036 O O . GLU A 1 269 ? -3.936 -11.771 1.157 1.00 79.38 269 GLU A O 1
ATOM 2041 N N . PRO A 1 270 ? -3.968 -13.882 0.368 1.00 81.19 270 PRO A N 1
ATOM 2042 C CA . PRO A 1 270 ? -4.050 -13.491 -1.040 1.00 81.19 270 PRO A CA 1
ATOM 2043 C C . PRO A 1 270 ? -5.171 -12.493 -1.343 1.00 81.19 270 PRO A C 1
ATOM 2045 O O . PRO A 1 270 ? -4.996 -11.593 -2.165 1.00 81.19 270 PRO A O 1
ATOM 2048 N N . VAL A 1 271 ? -6.315 -12.632 -0.663 1.00 81.88 271 VAL A N 1
ATOM 2049 C CA . VAL A 1 271 ? -7.471 -11.736 -0.812 1.00 81.88 271 VAL A CA 1
ATOM 2050 C C . VAL A 1 271 ? -7.114 -10.315 -0.369 1.00 81.88 271 VAL A C 1
ATOM 2052 O O .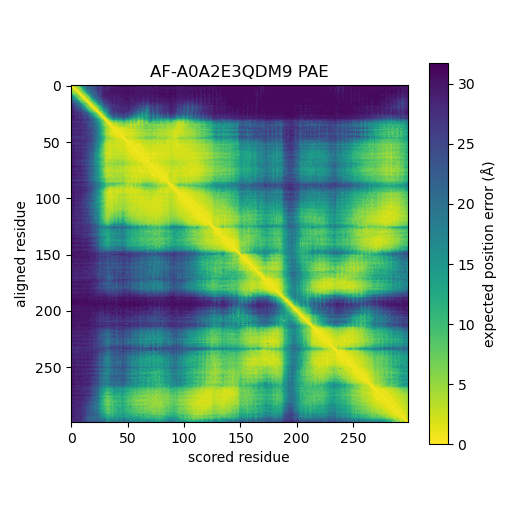 VAL A 1 271 ? -7.371 -9.363 -1.109 1.00 81.88 271 VAL A O 1
ATOM 2055 N N . PHE A 1 272 ? -6.449 -10.173 0.783 1.00 83.06 272 PHE A N 1
ATOM 2056 C CA . PHE A 1 272 ? -6.015 -8.878 1.305 1.00 83.06 272 PHE A CA 1
ATOM 2057 C C . PHE A 1 272 ? -4.924 -8.264 0.430 1.00 83.06 272 PHE A C 1
ATOM 2059 O O . PHE A 1 272 ? -5.040 -7.112 0.018 1.00 83.06 272 PHE A O 1
ATOM 2066 N N . THR A 1 273 ? -3.901 -9.042 0.060 1.00 85.06 273 THR A N 1
ATOM 2067 C CA . THR A 1 273 ? -2.822 -8.568 -0.819 1.00 85.06 273 THR A CA 1
ATOM 2068 C C . THR A 1 273 ? -3.370 -8.069 -2.161 1.00 85.06 273 THR A C 1
ATOM 2070 O O . THR A 1 273 ? -2.972 -7.005 -2.637 1.00 85.06 273 THR A O 1
ATOM 2073 N N . ALA A 1 274 ? -4.335 -8.783 -2.751 1.00 86.88 274 ALA A N 1
ATOM 2074 C CA . ALA A 1 274 ? -4.980 -8.372 -3.994 1.00 86.88 274 ALA A CA 1
ATOM 2075 C C . ALA A 1 274 ? -5.865 -7.124 -3.832 1.00 86.88 274 ALA A C 1
ATOM 2077 O O . ALA A 1 274 ? -6.023 -6.360 -4.788 1.00 86.88 274 ALA A O 1
ATOM 2078 N N . ALA A 1 275 ? -6.479 -6.917 -2.663 1.00 86.81 275 ALA A N 1
ATOM 2079 C CA . ALA A 1 275 ? -7.243 -5.708 -2.360 1.00 86.81 275 ALA A CA 1
ATOM 2080 C C . ALA A 1 275 ? -6.318 -4.489 -2.210 1.00 86.81 275 ALA A C 1
ATOM 2082 O O . ALA A 1 275 ? -6.536 -3.477 -2.876 1.00 86.81 275 ALA A O 1
ATOM 2083 N N . VAL A 1 276 ? -5.234 -4.625 -1.436 1.00 87.50 276 VAL A N 1
ATOM 2084 C CA . VAL A 1 276 ? -4.181 -3.604 -1.285 1.00 87.50 276 VAL A CA 1
ATOM 2085 C C . VAL A 1 276 ? -3.590 -3.225 -2.638 1.00 87.50 276 VAL A C 1
ATOM 2087 O O . VAL A 1 276 ? -3.443 -2.044 -2.950 1.00 87.50 276 VAL A O 1
ATOM 2090 N N . GLU A 1 277 ? -3.282 -4.213 -3.478 1.00 88.56 277 GLU A N 1
ATOM 2091 C CA . GLU A 1 277 ? -2.738 -3.957 -4.806 1.00 88.56 277 GLU A CA 1
ATOM 2092 C C . GLU A 1 277 ? -3.716 -3.202 -5.708 1.00 88.56 277 GLU A C 1
ATOM 2094 O O . GLU A 1 277 ? -3.323 -2.212 -6.328 1.00 88.56 277 GLU A O 1
ATOM 2099 N N . ARG A 1 278 ? -4.985 -3.622 -5.755 1.00 88.69 278 ARG A N 1
ATOM 2100 C CA . ARG A 1 278 ? -6.011 -2.935 -6.550 1.00 88.69 278 ARG A CA 1
ATOM 2101 C C . ARG A 1 278 ? -6.217 -1.495 -6.090 1.00 88.69 278 ARG A C 1
ATOM 2103 O O . ARG A 1 278 ? -6.282 -0.607 -6.938 1.00 88.69 278 ARG A O 1
ATOM 2110 N N . GLN A 1 279 ? -6.274 -1.261 -4.780 1.00 90.12 279 GLN A N 1
ATOM 2111 C CA . GLN A 1 279 ? -6.455 0.080 -4.229 1.00 90.12 279 GLN A CA 1
ATOM 2112 C C . GLN A 1 279 ? -5.255 0.984 -4.532 1.00 90.12 279 GLN A C 1
ATOM 2114 O O . GLN A 1 279 ? -5.426 2.083 -5.057 1.00 90.12 279 GLN A O 1
ATOM 2119 N N . ALA A 1 280 ? -4.033 0.500 -4.293 1.00 89.25 280 ALA A N 1
ATOM 2120 C CA . ALA A 1 280 ? -2.818 1.255 -4.592 1.00 89.25 280 ALA A CA 1
ATOM 2121 C C . ALA A 1 280 ? -2.704 1.596 -6.084 1.00 89.25 280 ALA A C 1
ATOM 2123 O O . ALA A 1 280 ? -2.373 2.726 -6.439 1.00 89.25 280 ALA A O 1
ATOM 2124 N N . GLN A 1 281 ? -3.043 0.661 -6.975 1.00 89.81 281 GLN A N 1
ATOM 2125 C CA . GLN A 1 281 ? -3.074 0.930 -8.414 1.00 89.81 281 GLN A CA 1
ATOM 2126 C C . GLN A 1 281 ? -4.139 1.966 -8.795 1.00 89.81 281 GLN A C 1
ATOM 2128 O O . GLN A 1 281 ? -3.882 2.809 -9.656 1.00 89.81 281 GLN A O 1
ATOM 2133 N N . ALA A 1 282 ? -5.325 1.913 -8.181 1.00 89.56 282 ALA A N 1
ATOM 2134 C CA . ALA A 1 282 ? -6.405 2.855 -8.455 1.00 89.56 282 ALA A CA 1
ATOM 2135 C C . ALA A 1 282 ? -6.018 4.291 -8.069 1.00 89.56 282 ALA A C 1
ATOM 2137 O O . ALA A 1 282 ? -6.204 5.204 -8.877 1.00 89.56 282 ALA A O 1
ATOM 2138 N N . GLU A 1 283 ? -5.423 4.485 -6.890 1.00 90.00 283 GLU A N 1
ATOM 2139 C CA . GLU A 1 283 ? -4.979 5.806 -6.433 1.00 90.00 283 GLU A CA 1
ATOM 2140 C C . GLU A 1 283 ? -3.837 6.359 -7.275 1.00 90.00 283 GLU A C 1
ATOM 2142 O O . GLU A 1 283 ? -3.938 7.479 -7.769 1.00 90.00 283 GLU A O 1
ATOM 2147 N N . ILE A 1 284 ? -2.798 5.564 -7.542 1.00 90.38 284 ILE A N 1
ATOM 2148 C CA . ILE A 1 284 ? -1.687 6.009 -8.393 1.00 90.38 284 ILE A CA 1
ATOM 2149 C C . ILE A 1 284 ? -2.179 6.357 -9.801 1.00 90.38 284 ILE A C 1
ATOM 2151 O O . ILE A 1 284 ? -1.758 7.357 -10.380 1.00 90.38 284 ILE A O 1
ATOM 2155 N N . LYS A 1 285 ? -3.118 5.586 -10.359 1.00 89.56 285 LYS A N 1
ATOM 2156 C CA . LYS A 1 285 ? -3.717 5.907 -11.660 1.00 89.56 285 LYS A CA 1
ATOM 2157 C C . LYS A 1 285 ? -4.482 7.232 -11.626 1.00 89.56 285 LYS A C 1
ATOM 2159 O O . LYS A 1 285 ? -4.409 7.985 -12.597 1.00 89.56 285 LYS A O 1
ATOM 2164 N N . ALA A 1 286 ? -5.206 7.513 -10.544 1.00 89.19 286 ALA A N 1
ATOM 2165 C CA . ALA A 1 286 ? -5.911 8.777 -10.364 1.00 89.19 286 ALA A CA 1
ATOM 2166 C C . ALA A 1 286 ? -4.935 9.957 -10.211 1.00 89.19 286 ALA A C 1
ATOM 2168 O O . ALA A 1 286 ? -5.121 10.977 -10.873 1.00 89.19 286 ALA A O 1
ATOM 2169 N N . GLU A 1 287 ? -3.870 9.799 -9.420 1.00 90.00 287 GLU A N 1
ATOM 2170 C CA . GLU A 1 287 ? -2.820 10.808 -9.240 1.00 90.00 287 GLU A CA 1
ATOM 2171 C C . GLU A 1 287 ? -2.114 11.120 -10.570 1.00 90.00 287 GLU A C 1
ATOM 2173 O O . GLU A 1 287 ? -2.049 12.277 -10.982 1.00 90.00 287 GLU A O 1
ATOM 2178 N N . VAL A 1 288 ? -1.681 10.094 -11.311 1.00 87.81 288 VAL A N 1
ATOM 2179 C CA . VAL A 1 288 ? -1.041 10.259 -12.629 1.00 87.81 288 VAL A CA 1
ATOM 2180 C C . VAL A 1 288 ? -1.990 10.916 -13.633 1.00 87.81 288 VAL A C 1
ATOM 2182 O O . VAL A 1 288 ? -1.573 11.761 -14.427 1.00 87.81 288 VAL A O 1
ATOM 2185 N N . LEU A 1 289 ? -3.278 10.556 -13.625 1.00 89.12 289 LEU A N 1
ATOM 2186 C CA . LEU A 1 289 ? -4.269 11.212 -14.478 1.00 89.12 289 LEU A CA 1
ATOM 2187 C C . LEU A 1 289 ? -4.411 12.695 -14.120 1.00 89.12 289 LEU A C 1
ATOM 2189 O O . LEU A 1 289 ? -4.425 13.533 -15.020 1.00 89.12 289 LEU A O 1
ATOM 2193 N N . HIS A 1 290 ? -4.481 13.020 -12.831 1.00 88.44 290 HIS A N 1
ATOM 2194 C CA . HIS A 1 290 ? -4.574 14.395 -12.354 1.00 88.44 290 HIS A CA 1
ATOM 2195 C C . HIS A 1 290 ? -3.348 15.223 -12.765 1.00 88.44 290 HIS A C 1
ATOM 2197 O O . HIS A 1 290 ? -3.500 16.298 -13.344 1.00 88.44 290 HIS A O 1
ATOM 2203 N N . GLU A 1 291 ? -2.140 14.692 -12.572 1.00 86.81 291 GLU A N 1
ATOM 2204 C CA . GLU A 1 291 ? -0.891 15.328 -13.007 1.00 86.81 291 GLU A CA 1
ATOM 2205 C C . GLU A 1 291 ? -0.860 15.557 -14.526 1.00 86.81 291 GLU A C 1
ATOM 2207 O O . GLU A 1 291 ? -0.442 16.616 -14.998 1.00 86.81 291 GLU A O 1
ATOM 2212 N N . ASN A 1 292 ? -1.335 14.589 -15.314 1.00 83.88 292 ASN A N 1
ATOM 2213 C CA . ASN A 1 292 ? -1.409 14.720 -16.769 1.00 83.88 292 ASN A CA 1
ATOM 2214 C C . ASN A 1 292 ? -2.410 15.795 -17.207 1.00 83.88 292 ASN A C 1
ATOM 2216 O O . ASN A 1 292 ? -2.131 16.541 -18.151 1.00 83.88 292 ASN A O 1
ATOM 2220 N N . LEU A 1 293 ? -3.556 15.899 -16.530 1.00 82.69 293 LEU A N 1
ATOM 2221 C CA . LEU A 1 293 ? -4.548 16.942 -16.793 1.00 82.69 293 LEU A CA 1
ATOM 2222 C C . LEU A 1 293 ? -3.992 18.333 -16.459 1.00 82.69 293 LEU A C 1
ATOM 2224 O O . LEU A 1 293 ? -4.113 19.234 -17.291 1.00 82.69 293 LEU A O 1
ATOM 2228 N N . GLN A 1 294 ? -3.304 18.483 -15.320 1.00 85.25 294 GLN A N 1
ATOM 2229 C CA . GLN A 1 294 ? -2.623 19.727 -14.937 1.00 85.25 294 GLN A CA 1
ATOM 2230 C C . GLN A 1 294 ? -1.542 20.121 -15.951 1.00 85.25 294 GLN A C 1
ATOM 2232 O O . GLN A 1 294 ? -1.501 21.256 -16.422 1.00 85.25 294 GLN A O 1
ATOM 2237 N N . ARG A 1 295 ? -0.682 19.177 -16.360 1.00 81.31 295 ARG A N 1
ATOM 2238 C CA . ARG A 1 295 ? 0.362 19.427 -17.376 1.00 81.31 295 ARG A CA 1
ATOM 2239 C C . ARG A 1 295 ? -0.214 19.819 -18.735 1.00 81.31 295 ARG A C 1
ATOM 2241 O O . ARG A 1 295 ? 0.436 20.544 -19.483 1.00 81.31 295 ARG A O 1
ATOM 2248 N N . SER A 1 296 ? -1.416 19.343 -19.049 1.00 81.81 296 SER A N 1
ATOM 2249 C CA . SER A 1 296 ? -2.122 19.658 -20.294 1.00 81.81 296 SER A CA 1
ATOM 2250 C C . SER A 1 296 ? -2.938 20.955 -20.215 1.00 81.81 296 SER A C 1
ATOM 2252 O O . SER A 1 296 ? -3.523 21.351 -21.221 1.00 81.81 296 SER A O 1
ATOM 2254 N N . GLY A 1 297 ? -2.998 21.611 -19.048 1.00 74.88 297 GLY A N 1
ATOM 2255 C CA . GLY A 1 297 ? -3.795 22.821 -18.820 1.00 74.88 297 GLY A CA 1
ATOM 2256 C C . GLY A 1 297 ? -5.307 22.592 -18.903 1.00 74.88 297 GLY A C 1
ATOM 2257 O O . GLY A 1 297 ? -6.050 23.519 -19.217 1.00 74.88 297 GLY A O 1
ATOM 2258 N N . LEU A 1 298 ? -5.758 21.352 -18.693 1.00 67.31 298 LEU A N 1
ATOM 2259 C CA . LEU A 1 298 ? -7.176 20.980 -18.737 1.00 67.31 298 LEU A CA 1
ATOM 2260 C C . LEU A 1 298 ? -7.880 21.170 -17.387 1.00 67.31 298 LEU A C 1
ATOM 2262 O O . LEU A 1 298 ? -9.111 21.150 -17.349 1.00 67.31 298 LEU A O 1
ATOM 2266 N N . ILE A 1 299 ? -7.104 21.353 -16.315 1.00 70.38 299 ILE A N 1
ATOM 2267 C CA . ILE A 1 299 ? -7.525 21.736 -14.961 1.00 70.38 299 ILE A CA 1
ATOM 2268 C C . ILE A 1 299 ? -6.480 22.652 -14.329 1.00 70.38 299 ILE A C 1
ATOM 2270 O O . ILE A 1 299 ? -5.302 22.568 -14.753 1.00 70.38 299 ILE A O 1
#

Sequence (299 aa):
MVGQVNANGVNAPALGQNSPVDNGNAQNDGIIAKGIGVMKKIFLHISGKAADVHAQQLSNLKAQVRNEMGEGGLAALSKTLERHHWDGEDSTKLFSSSELKSLRTETAHIKDIDERLAAKKADFSSNIDTIMSTPQLKDALVEIMTARFSMENVQSLEAIEGYCSGDIQPTTQQEFQDLLNVCNTYFESADDPMDDGDPYRDLDPNTQVKTNLSGDLKNQLDDKKHALQGAMANGTLQDKTDAANELIAKFSAVKTALGNLITSNIRNEPVFTAAVERQAQAEIKAEVLHENLQRSGLI

pLDDT: mean 73.73, std 19.24, range [24.97, 93.31]

Mean predicted aligned error: 14.93 Å

Secondary structure (DSSP, 8-state):
-----------PPP---------TT----S-------HHHHHHHHHTT-HHHHHHHHHHHHHHHHHHHHHHHHHHHHHHHHHHTT-SSTT---PPPHHHHHHHHHHHHHHHHHHHHHHHHHHHHTT-HHHHHHSHHHHHHHHHHHHHHS-HHHHHHHHHHHHHHTTS----SHHHHHHHHHHHHHHHGGGS-------TTGGG-HHHHHHHHS-HHHHHHHHHHHHHHHHHHHH--HHHHHHHHHHHHHHHHHHHHHHHHHHHHHHTT-HHHHHHHHHHHHHHHHHHHHHHHHHHTT--

Radius of gyration: 30.3 Å; Cα contacts (8 Å, |Δi|>4): 229; chains: 1; bounding box: 61×85×86 Å